Protein AF-A0AAP1C6B5-F1 (afdb_monomer_lite)

Structure (mmCIF, N/CA/C/O backbone):
data_AF-A0AAP1C6B5-F1
#
_entry.id   AF-A0AAP1C6B5-F1
#
loop_
_atom_site.group_PDB
_atom_site.id
_atom_site.type_symbol
_atom_site.label_atom_id
_atom_site.label_alt_id
_atom_site.label_comp_id
_atom_site.label_asym_id
_atom_site.label_entity_id
_atom_site.label_seq_id
_atom_site.pdbx_PDB_ins_code
_atom_site.Cartn_x
_atom_site.Cartn_y
_atom_site.Cartn_z
_atom_site.occupancy
_atom_site.B_iso_or_equiv
_atom_site.auth_seq_id
_atom_site.auth_comp_id
_atom_site.auth_asym_id
_atom_site.auth_atom_id
_atom_site.pdbx_PDB_model_num
ATOM 1 N N . MET A 1 1 ? -7.268 -11.782 2.829 1.00 84.44 1 MET A N 1
ATOM 2 C CA . MET A 1 1 ? -6.115 -10.858 2.935 1.00 84.44 1 MET A CA 1
ATOM 3 C C . MET A 1 1 ? -6.560 -9.408 3.143 1.00 84.44 1 MET A C 1
ATOM 5 O O . MET A 1 1 ? -6.231 -8.864 4.186 1.00 84.44 1 MET A O 1
ATOM 9 N N . ARG A 1 2 ? -7.364 -8.816 2.239 1.00 90.31 2 ARG A N 1
ATOM 10 C CA . ARG A 1 2 ? -7.833 -7.410 2.325 1.00 90.31 2 ARG A CA 1
ATOM 11 C C . ARG A 1 2 ? -8.456 -7.031 3.676 1.00 90.31 2 ARG A C 1
ATOM 13 O O . ARG A 1 2 ? -7.958 -6.135 4.347 1.00 90.31 2 ARG A O 1
ATOM 20 N N . ASP A 1 3 ? -9.477 -7.767 4.117 1.00 89.56 3 ASP A N 1
ATOM 21 C CA . ASP A 1 3 ? -10.170 -7.461 5.380 1.00 89.56 3 ASP A CA 1
ATOM 22 C C . ASP A 1 3 ? -9.251 -7.588 6.596 1.00 89.56 3 ASP A C 1
ATOM 24 O O . ASP A 1 3 ? -9.322 -6.782 7.518 1.00 89.56 3 ASP A O 1
ATOM 28 N N . ARG A 1 4 ? -8.334 -8.562 6.575 1.00 91.69 4 ARG A N 1
ATOM 29 C CA . ARG A 1 4 ? -7.315 -8.721 7.616 1.00 91.69 4 ARG A CA 1
ATOM 30 C C . ARG A 1 4 ? -6.413 -7.488 7.693 1.00 91.69 4 ARG A C 1
ATOM 32 O O . ARG A 1 4 ? -6.241 -6.964 8.787 1.00 91.69 4 ARG A O 1
ATOM 39 N N . ILE A 1 5 ? -5.887 -7.012 6.562 1.00 92.81 5 ILE A N 1
ATOM 40 C CA . ILE A 1 5 ? -5.038 -5.810 6.510 1.00 92.81 5 ILE A CA 1
ATOM 41 C C . ILE A 1 5 ? -5.792 -4.597 7.071 1.00 92.81 5 ILE A C 1
ATOM 43 O O . ILE A 1 5 ? -5.283 -3.933 7.970 1.00 92.81 5 ILE A O 1
ATOM 47 N N . ARG A 1 6 ? -7.030 -4.359 6.611 1.00 94.00 6 ARG A N 1
ATOM 48 C CA . ARG A 1 6 ? -7.867 -3.240 7.080 1.00 94.00 6 ARG A CA 1
ATOM 49 C C . ARG A 1 6 ? -8.071 -3.262 8.589 1.00 94.00 6 ARG A C 1
ATOM 51 O O . ARG A 1 6 ? -7.852 -2.255 9.256 1.00 94.00 6 ARG A O 1
ATOM 58 N N . VAL A 1 7 ? -8.455 -4.415 9.139 1.00 93.38 7 VAL A N 1
ATOM 59 C CA . VAL A 1 7 ? -8.707 -4.572 10.579 1.00 93.38 7 VAL A CA 1
ATOM 60 C C . VAL A 1 7 ? -7.435 -4.348 11.390 1.00 93.38 7 VAL A C 1
ATOM 62 O O . VAL A 1 7 ? -7.459 -3.590 12.356 1.00 93.38 7 VAL A O 1
ATOM 65 N N . VAL A 1 8 ? -6.341 -5.014 11.013 1.00 93.62 8 VAL A N 1
ATOM 66 C CA . VAL A 1 8 ? -5.079 -4.981 11.762 1.00 93.62 8 VAL A CA 1
ATOM 67 C C . VAL A 1 8 ? -4.489 -3.573 11.749 1.00 93.62 8 VAL A C 1
ATOM 69 O O . VAL A 1 8 ? -4.180 -3.048 12.816 1.00 93.62 8 VAL A O 1
ATOM 72 N N . ALA A 1 9 ? -4.418 -2.932 10.579 1.00 93.44 9 ALA A N 1
ATOM 73 C CA . ALA A 1 9 ? -3.921 -1.565 10.468 1.00 93.44 9 ALA A CA 1
ATOM 74 C C . ALA A 1 9 ? -4.777 -0.579 11.267 1.00 93.44 9 ALA A C 1
ATOM 76 O O . ALA A 1 9 ? -4.232 0.191 12.050 1.00 93.44 9 ALA A O 1
ATOM 77 N N . THR A 1 10 ? -6.107 -0.640 11.124 1.00 92.81 10 THR A N 1
ATOM 78 C CA . THR A 1 10 ? -7.018 0.261 11.849 1.00 92.81 10 THR A CA 1
ATOM 79 C C . THR A 1 10 ? -6.826 0.125 13.354 1.00 92.81 10 THR A C 1
ATOM 81 O O . THR A 1 10 ? -6.668 1.117 14.054 1.00 92.81 10 THR A O 1
ATOM 84 N N . LEU A 1 11 ? -6.797 -1.101 13.875 1.00 93.31 11 LEU A N 1
ATOM 85 C CA . LEU A 1 11 ? -6.682 -1.309 15.314 1.00 93.31 11 LEU A CA 1
ATOM 86 C C . LEU A 1 11 ? -5.302 -0.954 15.867 1.00 93.31 11 LEU A C 1
ATOM 88 O O . LEU A 1 11 ? -5.241 -0.405 16.962 1.00 93.31 11 LEU A O 1
ATOM 92 N N . ASN A 1 12 ? -4.214 -1.226 15.143 1.00 92.38 12 ASN A N 1
ATOM 93 C CA . ASN A 1 12 ? -2.873 -0.829 15.581 1.00 92.38 12 ASN A CA 1
ATOM 94 C C . ASN A 1 12 ? -2.679 0.691 15.529 1.00 92.38 12 ASN A C 1
ATOM 96 O O . ASN A 1 12 ? -2.097 1.256 16.449 1.00 92.38 12 ASN A O 1
ATOM 100 N N . GLU A 1 13 ? -3.237 1.365 14.526 1.00 90.19 13 GLU A N 1
ATOM 101 C CA . GLU A 1 13 ? -3.275 2.829 14.469 1.00 90.19 13 GLU A CA 1
ATOM 102 C C . GLU A 1 13 ? -4.018 3.416 15.681 1.00 90.19 13 GLU A C 1
ATOM 104 O O . GLU A 1 13 ? -3.508 4.303 16.363 1.00 90.19 13 GLU A O 1
ATOM 109 N N . LEU A 1 14 ? -5.198 2.880 16.016 1.00 90.94 14 LEU A N 1
ATOM 110 C CA . LEU A 1 14 ? -5.953 3.324 17.194 1.00 90.94 14 LEU A CA 1
ATOM 111 C C . LEU A 1 14 ? -5.259 2.967 18.513 1.00 90.94 14 LEU A C 1
ATOM 113 O O . LEU A 1 14 ? -5.317 3.745 19.462 1.00 90.94 14 LEU A O 1
ATOM 117 N N . LEU A 1 15 ? -4.575 1.823 18.578 1.00 89.94 15 LEU A N 1
ATOM 118 C CA . LEU A 1 15 ? -3.774 1.418 19.731 1.00 89.94 15 LEU A CA 1
ATOM 119 C C . LEU A 1 15 ? -2.667 2.438 20.014 1.00 89.94 15 LEU A C 1
ATOM 121 O O . LEU A 1 15 ? -2.518 2.858 21.159 1.00 89.94 15 LEU A O 1
ATOM 125 N N . MET A 1 16 ? -1.943 2.885 18.980 1.00 86.06 16 MET A N 1
ATOM 126 C CA . MET A 1 16 ? -0.880 3.891 19.111 1.00 86.06 16 MET A CA 1
ATOM 127 C C . MET A 1 16 ? -1.395 5.230 19.652 1.00 86.06 16 MET A C 1
ATOM 129 O O . MET A 1 16 ? -0.664 5.945 20.338 1.00 86.06 16 MET A O 1
ATOM 133 N N . ARG A 1 17 ? -2.670 5.558 19.409 1.00 85.50 17 ARG A N 1
ATOM 134 C CA . ARG A 1 17 ? -3.308 6.767 19.951 1.00 85.50 17 ARG A CA 1
ATOM 135 C C . ARG A 1 17 ? -3.616 6.657 21.442 1.00 85.50 17 ARG A C 1
ATOM 137 O O . ARG A 1 17 ? -3.839 7.684 22.079 1.00 85.50 17 ARG A O 1
ATOM 144 N N . VAL A 1 18 ? -3.618 5.463 22.033 1.00 84.88 18 VAL A N 1
ATOM 145 C CA . VAL A 1 18 ? -3.864 5.275 23.469 1.00 84.88 18 VAL A CA 1
ATOM 146 C C . VAL A 1 18 ? -2.542 5.105 24.210 1.00 84.88 18 VAL A C 1
ATOM 148 O O . VAL A 1 18 ? -2.001 4.011 24.358 1.00 84.88 18 VAL A O 1
ATOM 151 N N . THR A 1 19 ? -2.029 6.212 24.740 1.00 71.25 19 THR A N 1
ATOM 152 C CA . THR A 1 19 ? -0.835 6.211 25.591 1.00 71.25 19 THR A CA 1
ATOM 153 C C . THR A 1 19 ? -1.023 5.263 26.779 1.00 71.25 19 THR A C 1
ATOM 155 O O . THR A 1 19 ? -2.079 5.262 27.418 1.00 71.25 19 THR A O 1
ATOM 158 N N . THR A 1 20 ? 0.014 4.470 27.083 1.00 73.75 20 THR A N 1
ATOM 159 C CA . THR A 1 20 ? 0.093 3.430 28.141 1.00 73.75 20 THR A CA 1
ATOM 160 C C . THR A 1 20 ? -0.599 2.089 27.861 1.00 73.75 20 THR A C 1
ATOM 162 O O . THR A 1 20 ? -0.588 1.210 28.723 1.00 73.75 20 THR A O 1
ATOM 165 N N . VAL A 1 21 ? -1.156 1.894 26.663 1.00 82.56 21 VAL A N 1
ATOM 166 C CA . VAL A 1 21 ? -1.674 0.596 26.215 1.00 82.56 21 VAL A CA 1
ATOM 167 C C . VAL A 1 21 ? -0.697 -0.031 25.220 1.00 82.56 21 VAL A C 1
ATOM 169 O O . VAL A 1 21 ? -0.379 0.552 24.194 1.00 82.56 21 VAL A O 1
ATOM 172 N N . GLU A 1 22 ? -0.245 -1.247 25.512 1.00 84.00 22 GLU A N 1
ATOM 173 C CA . GLU A 1 22 ? 0.787 -1.959 24.745 1.00 84.00 22 GLU A CA 1
ATOM 174 C C . GLU A 1 22 ? 0.251 -3.204 24.028 1.00 84.00 22 GLU A C 1
ATOM 176 O O . GLU A 1 22 ? 0.939 -3.807 23.208 1.00 84.00 22 GLU A O 1
ATOM 181 N N . ASN A 1 23 ? -0.962 -3.657 24.355 1.00 87.56 23 ASN A N 1
ATOM 182 C CA . ASN A 1 23 ? -1.516 -4.882 23.783 1.00 87.56 23 ASN A CA 1
ATOM 183 C C . ASN A 1 23 ? -3.048 -4.888 23.733 1.00 87.56 23 ASN A C 1
ATOM 185 O O . ASN A 1 23 ? -3.730 -4.143 24.438 1.00 87.56 23 ASN A O 1
ATOM 189 N N . ALA A 1 24 ? -3.594 -5.818 22.943 1.00 89.00 24 ALA A N 1
ATOM 190 C CA . ALA A 1 24 ? -5.031 -5.970 22.718 1.00 89.00 24 ALA A CA 1
ATOM 191 C C . ALA A 1 24 ? -5.860 -6.160 24.005 1.00 89.00 24 ALA A C 1
ATOM 193 O O . ALA A 1 24 ? -7.033 -5.800 24.027 1.00 89.00 24 ALA A O 1
ATOM 194 N N . ASN A 1 25 ? -5.283 -6.714 25.081 1.00 89.31 25 ASN A N 1
ATOM 195 C CA . ASN A 1 25 ? -5.990 -6.859 26.360 1.00 89.31 25 ASN A CA 1
ATOM 196 C C . ASN A 1 25 ? -6.131 -5.551 27.103 1.00 89.31 25 ASN A C 1
ATOM 198 O O . ASN A 1 25 ? -7.207 -5.235 27.601 1.00 89.31 25 ASN A O 1
ATOM 202 N N . GLN A 1 26 ? -5.033 -4.809 27.192 1.00 90.31 26 GLN A N 1
ATOM 203 C CA . GLN A 1 26 ? -5.045 -3.491 27.800 1.00 90.31 26 GLN A CA 1
ATOM 204 C C . GLN A 1 26 ? -5.973 -2.561 27.006 1.00 90.31 26 GLN A C 1
ATOM 206 O O . GLN A 1 26 ? -6.750 -1.834 27.619 1.00 90.31 26 GLN A O 1
ATOM 211 N N . PHE A 1 27 ? -5.986 -2.672 25.669 1.00 91.75 27 PHE A N 1
ATOM 212 C CA . PHE A 1 27 ? -6.919 -1.937 24.812 1.00 91.75 27 PHE A CA 1
ATOM 213 C C . PHE A 1 27 ? -8.370 -2.314 25.108 1.00 91.75 27 PHE A C 1
ATOM 215 O O . PHE A 1 27 ? -9.193 -1.435 25.328 1.00 91.75 27 PHE A O 1
ATOM 222 N N . ALA A 1 28 ? -8.677 -3.612 25.182 1.00 91.12 28 ALA A N 1
ATOM 223 C CA . ALA A 1 28 ? -10.019 -4.097 25.492 1.00 91.12 28 ALA A CA 1
ATOM 224 C C . ALA A 1 28 ? -10.526 -3.600 26.851 1.00 91.12 28 ALA A C 1
ATOM 226 O O . ALA A 1 28 ? -11.647 -3.112 26.959 1.00 91.12 28 ALA A O 1
ATOM 227 N N . ARG A 1 29 ? -9.677 -3.672 27.882 1.00 90.62 29 ARG A N 1
ATOM 228 C CA . ARG A 1 29 ? -10.005 -3.194 29.228 1.00 90.62 29 ARG A CA 1
ATOM 229 C C . ARG A 1 29 ? -10.250 -1.688 29.255 1.00 90.62 29 ARG A C 1
ATOM 231 O O . ARG A 1 29 ? -11.187 -1.226 29.904 1.00 90.62 29 ARG A O 1
ATOM 238 N N . TRP A 1 30 ? -9.397 -0.928 28.571 1.00 90.75 30 TRP A N 1
ATOM 239 C CA . TRP A 1 30 ? -9.540 0.519 28.436 1.00 90.75 30 TRP A CA 1
ATOM 240 C C . TRP A 1 30 ? -10.840 0.881 27.707 1.00 90.75 30 TRP A C 1
ATOM 242 O O . TRP A 1 30 ? -11.628 1.671 28.230 1.00 90.75 30 TRP A O 1
ATOM 252 N N . PHE A 1 31 ? -11.106 0.229 26.572 1.00 91.88 31 PHE A N 1
ATOM 253 C CA . PHE A 1 31 ? -12.323 0.381 25.777 1.00 91.88 31 PHE A CA 1
ATOM 254 C C . PHE A 1 31 ? -13.577 0.108 26.618 1.00 91.88 31 PHE A C 1
ATOM 256 O O . PHE A 1 31 ? -14.431 0.984 26.749 1.00 91.88 31 PHE A O 1
ATOM 263 N N . ASP A 1 32 ? -13.653 -1.061 27.268 1.00 91.50 32 ASP A N 1
ATOM 264 C CA . ASP A 1 32 ? -14.781 -1.444 28.127 1.00 91.50 32 ASP A CA 1
ATOM 265 C C . ASP A 1 32 ? -14.970 -0.449 29.285 1.00 91.50 32 ASP A C 1
ATOM 267 O O . ASP A 1 32 ? -16.093 -0.163 29.700 1.00 91.50 32 ASP A O 1
ATOM 271 N N . GLY A 1 33 ? -13.872 0.087 29.827 1.00 89.75 33 GLY A N 1
ATOM 272 C CA . GLY A 1 33 ? -13.886 1.075 30.902 1.00 89.75 33 GLY A CA 1
ATOM 273 C C . GLY A 1 33 ? -14.506 2.413 30.496 1.00 89.75 33 GLY A C 1
ATOM 274 O O . GLY A 1 33 ? -15.298 2.962 31.264 1.00 89.75 33 GLY A O 1
ATOM 275 N N . ILE A 1 34 ? -14.170 2.938 29.313 1.00 88.50 34 ILE A N 1
ATOM 276 C CA . ILE A 1 34 ? -14.751 4.193 28.807 1.00 88.50 34 ILE A CA 1
ATOM 277 C C . ILE A 1 34 ? -16.200 3.975 28.381 1.00 88.50 34 ILE A C 1
ATOM 279 O O . ILE A 1 34 ? -17.085 4.721 28.799 1.00 88.50 34 ILE A O 1
ATOM 283 N N . MET A 1 35 ? -16.455 2.912 27.625 1.00 90.00 35 MET A N 1
ATOM 284 C CA . MET A 1 35 ? -17.782 2.613 27.102 1.00 90.00 35 MET A CA 1
ATOM 285 C C . MET A 1 35 ? -18.805 2.366 28.211 1.00 90.00 35 MET A C 1
ATOM 287 O O . MET A 1 35 ? -19.921 2.868 28.140 1.00 90.00 35 MET A O 1
ATOM 291 N N . ARG A 1 36 ? -18.420 1.713 29.315 1.00 91.38 36 ARG A N 1
ATOM 292 C CA . ARG A 1 36 ? -19.301 1.556 30.486 1.00 91.38 36 ARG A CA 1
ATOM 293 C C . ARG A 1 36 ? -19.635 2.882 31.177 1.00 91.38 36 ARG A C 1
ATOM 295 O O . ARG A 1 36 ? -20.692 2.989 31.790 1.00 91.38 36 ARG A O 1
ATOM 302 N N . LYS A 1 37 ? -18.752 3.886 31.103 1.00 87.94 37 LYS A N 1
ATOM 303 C CA . LYS A 1 37 ? -19.024 5.233 31.635 1.00 87.94 37 LYS A CA 1
ATOM 304 C C . LYS A 1 37 ? -19.972 6.018 30.726 1.00 87.94 37 LYS A C 1
ATOM 306 O O . LYS A 1 37 ? -20.837 6.716 31.243 1.00 87.94 37 LYS A O 1
ATOM 311 N N . GLN A 1 38 ? -19.809 5.907 29.407 1.00 87.69 38 GLN A N 1
ATOM 312 C CA . GLN A 1 38 ? -20.632 6.614 28.415 1.00 87.69 38 GLN A CA 1
ATOM 313 C C . GLN A 1 38 ? -22.010 5.960 28.227 1.00 87.69 38 GLN A C 1
ATOM 315 O O . GLN A 1 38 ? -23.023 6.651 28.169 1.00 87.69 38 GLN A O 1
ATOM 320 N N . HIS A 1 39 ? -22.055 4.627 28.233 1.00 88.38 39 HIS A N 1
ATOM 321 C CA . HIS A 1 39 ? -23.239 3.805 27.975 1.00 88.38 39 HIS A CA 1
ATOM 322 C C . HIS A 1 39 ? -23.457 2.781 29.102 1.00 88.38 39 HIS A C 1
ATOM 324 O O . HIS A 1 39 ? -23.273 1.577 28.894 1.00 88.38 39 HIS A O 1
ATOM 330 N N . PRO A 1 40 ? -23.853 3.217 30.314 1.00 87.44 40 PRO A N 1
ATOM 331 C CA . PRO A 1 40 ? -23.928 2.351 31.498 1.00 87.44 40 PRO A CA 1
ATOM 332 C C . PRO A 1 40 ? -25.012 1.267 31.423 1.00 87.44 40 PRO A C 1
ATOM 334 O O . PRO A 1 40 ? -24.990 0.324 32.210 1.00 87.44 40 PRO A O 1
ATOM 337 N N . LEU A 1 41 ? -25.968 1.404 30.501 1.00 88.31 41 LEU A N 1
ATOM 338 C CA . LEU A 1 41 ? -27.073 0.459 30.316 1.00 88.31 41 LEU A CA 1
ATOM 339 C C . LEU A 1 41 ? -26.731 -0.694 29.360 1.00 88.31 41 LEU A C 1
ATOM 341 O O . LEU A 1 41 ? -27.522 -1.627 29.241 1.00 88.31 41 LEU A O 1
ATOM 345 N N . LEU A 1 42 ? -25.581 -0.636 28.681 1.00 85.19 42 LEU A N 1
ATOM 346 C CA . LEU A 1 42 ? -25.135 -1.675 27.758 1.00 85.19 42 LEU A CA 1
ATOM 347 C C . LEU A 1 42 ? -24.077 -2.578 28.418 1.00 85.19 42 LEU A C 1
ATOM 349 O O . LEU A 1 42 ? -23.222 -2.089 29.164 1.00 85.19 42 LEU A O 1
ATOM 353 N N . PRO A 1 43 ? -24.107 -3.899 28.162 1.00 84.44 43 PRO A N 1
ATOM 354 C CA . PRO A 1 43 ? -23.073 -4.805 28.643 1.00 84.44 43 PRO A CA 1
ATOM 355 C C . PRO A 1 43 ? -21.791 -4.662 27.807 1.00 84.44 43 PRO A C 1
ATOM 357 O O . PRO A 1 43 ? -21.783 -4.914 26.603 1.00 84.44 43 PRO A O 1
ATOM 360 N N . TRP A 1 44 ? -20.688 -4.295 28.466 1.00 87.56 44 TRP A N 1
ATOM 361 C CA . TRP A 1 44 ? -19.356 -4.162 27.860 1.00 87.56 44 TRP A CA 1
ATOM 362 C C . TRP A 1 44 ? -18.409 -5.232 28.406 1.00 87.56 44 TRP A C 1
ATOM 364 O O . TRP A 1 44 ? -17.925 -5.119 29.538 1.00 87.56 44 TRP A O 1
ATOM 374 N N . GLU A 1 45 ? -18.187 -6.277 27.604 1.00 88.19 45 GLU A N 1
ATOM 375 C CA . GLU A 1 45 ? -17.401 -7.475 27.950 1.00 88.19 45 GLU A CA 1
ATOM 376 C C . GLU A 1 45 ? -16.419 -7.857 26.819 1.00 88.19 45 GLU A C 1
ATOM 378 O O . GLU A 1 45 ? -16.193 -9.035 26.506 1.00 88.19 45 GLU A O 1
ATOM 383 N N . THR A 1 46 ? -15.833 -6.862 26.144 1.00 86.00 46 THR A N 1
ATOM 384 C CA . THR A 1 46 ? -14.910 -7.112 25.025 1.00 86.00 46 THR A CA 1
ATOM 385 C C . THR A 1 46 ? -13.571 -7.697 25.487 1.00 86.00 46 THR A C 1
ATOM 387 O O . THR A 1 46 ? -12.971 -8.491 24.754 1.00 86.00 46 THR A O 1
ATOM 390 N N . GLU A 1 47 ? -13.139 -7.388 26.717 1.00 88.06 47 GLU A N 1
ATOM 391 C CA . GLU A 1 47 ? -11.975 -8.010 27.362 1.00 88.06 47 GLU A CA 1
ATOM 392 C C . GLU A 1 47 ? -12.215 -9.504 27.617 1.00 88.06 47 GLU A C 1
ATOM 394 O O . GLU A 1 47 ? -11.404 -10.341 27.211 1.00 88.06 47 GLU A O 1
ATOM 399 N N . GLN A 1 48 ? -13.345 -9.849 28.243 1.00 86.12 48 GLN A N 1
ATOM 400 C CA . GLN A 1 48 ? -13.664 -11.230 28.623 1.00 86.12 48 GLN A CA 1
ATOM 401 C C . GLN A 1 48 ? -13.935 -12.118 27.404 1.00 86.12 48 GLN A C 1
ATOM 403 O O . GLN A 1 48 ? -13.438 -13.241 27.327 1.00 86.12 48 GLN A O 1
ATOM 408 N N . SER A 1 49 ? -14.667 -11.602 26.413 1.00 87.75 49 SER A N 1
ATOM 409 C CA . SER A 1 49 ? -14.963 -12.328 25.168 1.00 87.75 49 SER A CA 1
ATOM 410 C C . SER A 1 49 ? -13.740 -12.521 24.261 1.00 87.75 49 SER A C 1
ATOM 412 O O . SER A 1 49 ? -13.773 -13.321 23.317 1.00 87.75 49 SER A O 1
ATOM 414 N N . GLY A 1 50 ? -12.656 -11.774 24.505 1.00 88.38 50 GLY A N 1
ATOM 415 C CA . GLY A 1 50 ? -11.466 -11.768 23.662 1.00 88.38 50 GLY A CA 1
ATOM 416 C C . 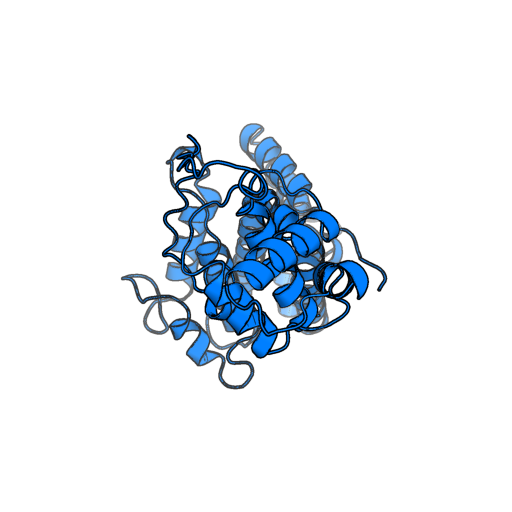GLY A 1 50 ? -11.733 -11.251 22.246 1.00 88.38 50 GLY A C 1
ATOM 417 O O . GLY A 1 50 ? -10.973 -11.587 21.334 1.00 88.38 50 GLY A O 1
ATOM 418 N N . LYS A 1 51 ? -12.803 -10.465 22.048 1.00 90.00 51 LYS A N 1
ATOM 419 C CA . LYS A 1 51 ? -13.204 -9.908 20.746 1.00 90.00 51 LYS A CA 1
ATOM 420 C C . LYS A 1 51 ? -12.034 -9.170 20.098 1.00 90.00 51 LYS A C 1
ATOM 422 O O . LYS A 1 51 ? -11.540 -9.606 19.061 1.00 90.00 51 LYS A O 1
ATOM 427 N N . TRP A 1 52 ? -11.490 -8.163 20.785 1.00 91.06 52 TRP A N 1
ATOM 428 C CA . TRP A 1 52 ? -10.370 -7.377 20.270 1.00 91.06 52 TRP A CA 1
ATOM 429 C C . TRP A 1 52 ? -9.139 -8.227 19.964 1.00 91.06 52 TRP A C 1
ATOM 431 O O . TRP A 1 52 ? -8.546 -8.034 18.913 1.00 91.06 52 TRP A O 1
ATOM 441 N N . ARG A 1 53 ? -8.794 -9.242 20.773 1.00 90.31 53 ARG A N 1
ATOM 442 C CA . ARG A 1 53 ? -7.671 -10.148 20.443 1.00 90.31 53 ARG A CA 1
ATOM 443 C C . ARG A 1 53 ? -7.846 -10.811 19.076 1.00 90.31 53 ARG A C 1
ATOM 445 O O . ARG A 1 53 ? -6.883 -10.925 18.325 1.00 90.31 53 ARG A O 1
ATOM 452 N N . LYS A 1 54 ? -9.063 -11.264 18.756 1.00 92.00 54 LYS A N 1
ATOM 453 C CA . LYS A 1 54 ? -9.363 -11.899 17.464 1.00 92.00 54 LYS A CA 1
ATOM 454 C C . LYS A 1 54 ? -9.270 -10.890 16.318 1.00 92.00 54 LYS A C 1
ATOM 456 O O . LYS A 1 54 ? -8.737 -11.242 15.267 1.00 92.00 54 LYS A O 1
ATOM 461 N N . ASN A 1 55 ? -9.736 -9.658 16.527 1.00 92.38 55 ASN A N 1
ATOM 462 C CA . ASN A 1 55 ? -9.625 -8.588 15.538 1.00 92.38 55 ASN A CA 1
ATOM 463 C C . ASN A 1 55 ? -8.166 -8.132 15.331 1.00 92.38 55 ASN A C 1
ATOM 465 O O . ASN A 1 55 ? -7.711 -8.121 14.196 1.00 92.38 55 ASN A O 1
ATOM 469 N N . PHE A 1 56 ? -7.395 -7.862 16.392 1.00 91.69 56 PHE A N 1
ATOM 470 C CA . PHE A 1 56 ? -5.963 -7.515 16.313 1.00 91.69 56 PHE A CA 1
ATOM 471 C C . PHE A 1 56 ? -5.124 -8.613 15.643 1.00 91.69 56 PHE A C 1
ATOM 473 O O . PHE A 1 56 ? -4.153 -8.322 14.956 1.00 91.69 56 PHE A O 1
ATOM 480 N N . ALA A 1 57 ? -5.510 -9.883 15.799 1.00 89.75 57 ALA A N 1
ATOM 481 C CA . ALA A 1 57 ? -4.891 -10.997 15.082 1.00 89.75 57 ALA A CA 1
ATOM 482 C C . ALA A 1 57 ? -5.343 -11.113 13.610 1.00 89.75 57 ALA A C 1
ATOM 484 O O . ALA A 1 57 ? -4.905 -12.023 12.907 1.00 89.75 57 ALA A O 1
ATOM 485 N N . GLY A 1 58 ? -6.260 -10.258 13.149 1.00 88.56 58 GLY A N 1
ATOM 486 C CA . GLY A 1 58 ? -6.811 -10.286 11.796 1.00 88.56 58 GLY A CA 1
ATOM 487 C C . GLY A 1 58 ? -7.711 -11.487 11.501 1.00 88.56 58 GLY A C 1
ATOM 488 O O . GLY A 1 58 ? -7.947 -11.793 10.335 1.00 88.56 58 GLY A O 1
ATOM 489 N N . ARG A 1 59 ? -8.195 -12.194 12.533 1.00 89.31 59 ARG A N 1
ATOM 490 C CA . ARG A 1 59 ? -9.014 -13.414 12.387 1.00 89.31 59 ARG A CA 1
ATOM 491 C C . ARG A 1 59 ? -10.491 -13.118 12.145 1.00 89.31 59 ARG A C 1
ATOM 493 O O . ARG A 1 59 ? -11.213 -13.986 11.670 1.00 89.31 59 ARG A O 1
ATOM 500 N N . VAL A 1 60 ? -10.951 -11.931 12.538 1.00 91.06 60 VAL A N 1
ATOM 501 C CA . VAL A 1 60 ? -12.354 -11.510 12.454 1.00 91.06 60 VAL A CA 1
ATOM 502 C C . VAL A 1 60 ? -12.408 -10.063 11.969 1.00 91.06 60 VAL A C 1
ATOM 504 O O . VAL A 1 60 ? -11.640 -9.224 12.445 1.00 91.06 60 VAL A O 1
ATOM 507 N N . ALA A 1 61 ? -13.316 -9.778 11.034 1.00 89.50 61 ALA A N 1
ATOM 508 C CA . ALA A 1 61 ? -13.581 -8.428 10.544 1.00 89.50 61 ALA A CA 1
ATOM 509 C C . ALA A 1 61 ? -14.184 -7.522 11.635 1.00 89.50 61 ALA A C 1
ATOM 511 O O . ALA A 1 61 ? -14.769 -8.003 12.610 1.00 89.50 61 ALA A O 1
ATOM 512 N N . LEU A 1 62 ? -14.048 -6.203 11.482 1.00 89.81 62 LEU A N 1
ATOM 513 C CA . LEU A 1 62 ? -14.803 -5.256 12.300 1.00 89.81 62 LEU A CA 1
ATOM 514 C C . LEU A 1 62 ? -16.237 -5.219 11.773 1.00 89.81 62 LEU A C 1
ATOM 516 O O . LEU A 1 62 ? -16.453 -5.059 10.575 1.00 89.81 62 LEU A O 1
ATOM 520 N N . ASN A 1 63 ? -17.214 -5.399 12.660 1.00 90.75 63 ASN A N 1
ATOM 521 C CA . ASN A 1 63 ? -18.609 -5.168 12.296 1.00 90.75 63 ASN A CA 1
ATOM 522 C C . ASN A 1 63 ? -18.917 -3.652 12.347 1.00 90.75 63 ASN A C 1
ATOM 524 O O . ASN A 1 63 ? -18.202 -2.922 13.043 1.00 90.75 63 ASN A O 1
ATOM 528 N N . PRO A 1 64 ? -19.968 -3.174 11.653 1.00 91.31 64 PRO A N 1
ATOM 529 C CA . PRO A 1 64 ? -20.308 -1.749 11.610 1.00 91.31 64 PRO A CA 1
ATOM 530 C C . PRO A 1 64 ? -20.487 -1.122 12.997 1.00 91.31 64 PRO A C 1
ATOM 532 O O . PRO A 1 64 ? -19.916 -0.074 13.266 1.00 91.31 64 PRO A O 1
ATOM 535 N N . GLU A 1 65 ? -21.152 -1.821 13.920 1.00 90.50 65 GLU A N 1
ATOM 536 C CA . GLU A 1 65 ? -21.321 -1.372 15.312 1.00 90.50 65 GLU A CA 1
ATOM 537 C C . GLU A 1 65 ? -19.977 -1.140 16.024 1.00 90.50 65 GLU A C 1
ATOM 539 O O . GLU A 1 65 ? -19.800 -0.170 16.753 1.00 90.50 65 GLU A O 1
ATOM 544 N N . SER A 1 66 ? -18.979 -2.006 15.803 1.00 91.00 66 SER A N 1
ATOM 545 C CA . SER A 1 66 ? -17.643 -1.804 16.382 1.00 91.00 66 SER A CA 1
ATOM 546 C C . SER A 1 66 ? -16.962 -0.580 15.791 1.00 91.00 66 SER A C 1
ATOM 548 O O . SER A 1 66 ? -16.255 0.110 16.516 1.00 91.00 66 SER A O 1
ATOM 550 N N . ILE A 1 67 ? -17.152 -0.318 14.495 1.00 92.50 67 ILE A N 1
ATOM 551 C CA . ILE A 1 67 ? -16.608 0.875 13.840 1.00 92.50 67 ILE A CA 1
ATOM 552 C C . ILE A 1 67 ? -17.270 2.124 14.424 1.00 92.50 67 ILE A C 1
ATOM 554 O O . ILE A 1 67 ? -16.561 3.070 14.743 1.00 92.50 67 ILE A O 1
ATOM 558 N N . GLU A 1 68 ? -18.586 2.113 14.644 1.00 91.56 68 GLU A N 1
ATOM 559 C CA . GLU A 1 68 ? -19.316 3.218 15.278 1.00 91.56 68 GLU A CA 1
ATOM 560 C C . GLU A 1 68 ? -18.823 3.492 16.704 1.00 91.56 68 GLU A C 1
ATOM 562 O O . GLU A 1 68 ? -18.504 4.632 17.036 1.00 91.56 68 GLU A O 1
ATOM 567 N N . HIS A 1 69 ? -18.658 2.457 17.531 1.00 91.38 69 HIS A N 1
ATOM 568 C CA . HIS A 1 69 ? -18.127 2.633 18.886 1.00 91.38 69 HIS A CA 1
ATOM 569 C C . HIS A 1 69 ? -16.669 3.109 18.898 1.00 91.38 69 HIS A C 1
ATOM 571 O O . HIS A 1 69 ? -16.285 3.928 19.731 1.00 91.38 69 HIS A O 1
ATOM 577 N N . LEU A 1 70 ? -15.833 2.626 17.976 1.00 92.38 70 LEU A N 1
ATOM 578 C CA . LEU A 1 70 ? -14.470 3.140 17.833 1.00 92.38 70 LEU A CA 1
ATOM 579 C C . LEU A 1 70 ? -14.483 4.594 17.348 1.00 92.38 70 LEU A C 1
ATOM 581 O O . LEU A 1 70 ? -13.715 5.405 17.849 1.00 92.38 70 LEU A O 1
ATOM 585 N N . GLN A 1 71 ? -15.372 4.950 16.425 1.00 91.94 71 GLN A N 1
ATOM 586 C CA . GLN A 1 71 ? -15.540 6.316 15.936 1.00 91.94 71 GLN A CA 1
ATOM 587 C C . GLN A 1 71 ? -15.977 7.278 17.047 1.00 91.94 71 GLN A C 1
ATOM 589 O O . GLN A 1 71 ? -15.535 8.425 17.065 1.00 91.94 71 GLN A O 1
ATOM 594 N N . GLU A 1 72 ? -16.823 6.815 17.967 1.00 90.50 72 GLU A N 1
ATOM 595 C CA . GLU A 1 72 ? -17.237 7.571 19.149 1.00 90.50 72 GLU A CA 1
ATOM 596 C C . GLU A 1 72 ? -16.060 7.839 20.102 1.00 90.50 72 GLU A C 1
ATOM 598 O O . GLU A 1 72 ? -15.938 8.942 20.635 1.00 90.50 72 GLU A O 1
ATOM 603 N N . LEU A 1 73 ? -15.166 6.860 20.291 1.00 87.56 73 LEU A N 1
ATOM 604 C CA . LEU A 1 73 ? -13.972 7.014 21.136 1.00 87.56 73 LEU A CA 1
ATOM 605 C C . LEU A 1 73 ? -12.872 7.843 20.484 1.00 87.56 73 LEU A C 1
ATOM 607 O O . LEU A 1 73 ? -12.163 8.569 21.179 1.00 87.56 73 LEU A O 1
ATOM 611 N N . PHE A 1 74 ? -12.740 7.728 19.166 1.00 87.62 74 PHE A N 1
ATOM 612 C CA . PHE A 1 74 ? -11.732 8.397 18.354 1.00 87.62 74 PHE A CA 1
ATOM 613 C C . PHE A 1 74 ? -12.413 9.326 17.333 1.00 87.62 74 PHE A C 1
ATOM 615 O O . PHE A 1 74 ? -12.364 9.070 16.125 1.00 87.62 74 PHE A O 1
ATOM 622 N N . PRO A 1 75 ? -13.068 10.415 17.786 1.00 80.94 75 PRO A N 1
ATOM 623 C CA . PRO A 1 75 ? -13.680 11.390 16.887 1.00 80.94 75 PRO A CA 1
ATOM 624 C C . PRO A 1 75 ? -12.646 12.163 16.055 1.00 80.94 75 PRO A C 1
ATOM 626 O O . PRO A 1 75 ? -13.017 12.778 15.057 1.00 80.94 75 PRO A O 1
ATOM 629 N N . ASP A 1 76 ? -11.371 12.153 16.460 1.00 74.06 76 ASP A N 1
ATOM 630 C CA . ASP A 1 76 ? -10.275 12.858 15.799 1.00 74.06 76 ASP A CA 1
ATOM 631 C C . ASP A 1 76 ? -8.905 12.168 16.013 1.00 74.06 76 ASP A C 1
ATOM 633 O O . ASP A 1 76 ? -8.814 11.019 16.451 1.00 74.06 76 ASP A O 1
ATOM 637 N N . ASN A 1 77 ? -7.824 12.873 15.661 1.00 72.62 77 ASN A N 1
ATOM 638 C CA . ASN A 1 77 ? -6.438 12.396 15.733 1.00 72.62 77 ASN A CA 1
ATOM 639 C C . ASN A 1 77 ? -5.758 12.626 17.097 1.00 72.62 77 ASN A C 1
ATOM 641 O O . ASN A 1 77 ? -4.530 12.565 17.183 1.00 72.62 77 ASN A O 1
ATOM 645 N N . ARG A 1 78 ? -6.498 12.943 18.166 1.00 80.12 78 ARG A N 1
ATOM 646 C CA . ARG A 1 78 ? -5.883 13.150 19.484 1.00 80.12 78 ARG A CA 1
ATOM 647 C C . ARG A 1 78 ? -5.351 11.844 20.075 1.00 80.12 78 ARG A C 1
ATOM 649 O O . ARG A 1 78 ? -5.826 10.751 19.778 1.00 80.12 78 ARG A O 1
ATOM 656 N N . TYR A 1 79 ? -4.367 11.997 20.957 1.00 77.44 79 TYR A N 1
ATOM 657 C CA . TYR A 1 79 ? -3.891 10.925 21.823 1.00 77.44 79 TYR A CA 1
ATOM 658 C C . TYR A 1 79 ? -4.700 10.899 23.124 1.00 77.44 79 TYR A C 1
ATOM 660 O O . TYR A 1 79 ? -5.053 11.943 23.676 1.00 77.44 79 TYR A O 1
ATOM 668 N N . TYR A 1 80 ? -4.951 9.698 23.632 1.00 77.69 80 TYR A N 1
ATOM 669 C CA . TYR A 1 80 ? -5.738 9.425 24.828 1.00 77.69 80 TYR A CA 1
ATOM 670 C C . TYR A 1 80 ? -4.857 8.797 25.903 1.00 77.69 80 TYR A C 1
ATOM 672 O O . TYR A 1 80 ? -3.949 8.022 25.607 1.00 77.69 80 TYR A O 1
ATOM 680 N N . SER A 1 81 ? -5.122 9.117 27.168 1.00 72.31 81 SER A N 1
ATOM 681 C CA . SER A 1 81 ? -4.427 8.512 28.306 1.00 72.31 81 SER A CA 1
ATOM 682 C C . SER A 1 81 ? -5.311 7.479 28.981 1.00 72.31 81 SER A C 1
ATOM 684 O O . SER A 1 81 ? -6.449 7.771 29.355 1.00 72.31 81 SER A O 1
ATOM 686 N N . ALA A 1 82 ? -4.782 6.271 29.183 1.00 62.66 82 ALA A N 1
ATOM 687 C CA . ALA A 1 82 ? -5.482 5.247 29.953 1.00 62.66 82 ALA A CA 1
ATOM 688 C C . ALA A 1 82 ? -5.434 5.499 31.477 1.00 62.66 82 ALA A C 1
ATOM 690 O O . ALA A 1 82 ? -6.127 4.815 32.232 1.00 62.66 82 ALA A O 1
ATOM 691 N N . VAL A 1 83 ? -4.678 6.504 31.946 1.00 54.72 83 VAL A N 1
ATOM 692 C CA . VAL A 1 83 ? -4.453 6.779 33.381 1.00 54.72 83 VAL A CA 1
ATOM 693 C C . VAL A 1 83 ? -5.698 7.367 34.084 1.00 54.72 83 VAL A C 1
ATOM 695 O O . VAL A 1 83 ? -5.794 7.344 35.307 1.00 54.72 83 VAL A O 1
ATOM 698 N N . GLY A 1 84 ? -6.730 7.793 33.348 1.00 47.62 84 GLY A N 1
ATOM 699 C CA . GLY A 1 84 ? -7.939 8.429 33.902 1.00 47.62 84 GLY A CA 1
ATOM 700 C C . GLY A 1 84 ? -9.042 7.500 34.440 1.00 47.62 84 GLY A C 1
ATOM 701 O O . GLY A 1 84 ? -10.137 7.968 34.763 1.00 47.62 84 GLY A O 1
ATOM 702 N N . VAL A 1 85 ? -8.832 6.181 34.533 1.00 46.31 85 VAL A N 1
ATOM 703 C CA . VAL A 1 85 ? -9.887 5.273 35.041 1.00 46.31 85 VAL A CA 1
ATOM 704 C C . VAL A 1 85 ? -10.021 5.328 36.576 1.00 46.31 85 VAL A C 1
ATOM 706 O O . VAL A 1 85 ? -11.097 5.026 37.086 1.00 46.31 85 VAL A O 1
ATOM 709 N N . CYS A 1 86 ? -9.024 5.863 37.296 1.00 36.62 86 CYS A N 1
ATOM 710 C CA . CYS A 1 86 ? -9.107 6.205 38.722 1.00 36.62 86 CYS A CA 1
ATOM 711 C C . CYS A 1 86 ? -8.591 7.633 38.988 1.00 36.62 86 CYS A C 1
ATOM 713 O O . CYS A 1 86 ? -7.406 7.833 39.212 1.00 36.62 86 CYS A O 1
ATOM 715 N N . GLY A 1 87 ? -9.505 8.609 39.032 1.00 35.06 87 GLY A N 1
ATOM 716 C CA . GLY A 1 87 ? -9.295 9.901 39.697 1.00 35.06 87 GLY A CA 1
ATOM 717 C C . GLY A 1 87 ? -8.515 10.968 38.915 1.00 35.06 87 GLY A C 1
ATOM 718 O O . GLY A 1 87 ? -7.310 10.873 38.747 1.00 35.06 87 GLY A O 1
ATOM 719 N N . ARG A 1 88 ? -9.227 12.061 38.601 1.00 32.59 88 ARG A N 1
ATOM 720 C CA . ARG A 1 88 ? -8.776 13.339 38.013 1.00 32.59 88 ARG A CA 1
ATOM 721 C C . ARG A 1 88 ? -8.403 13.297 36.530 1.00 32.59 88 ARG A C 1
ATOM 723 O O . ARG A 1 88 ? -7.335 12.855 36.129 1.00 32.59 88 ARG A O 1
ATOM 730 N N . GLU A 1 89 ? -9.301 13.875 35.738 1.00 37.75 89 GLU A N 1
ATOM 731 C CA . GLU A 1 89 ? -9.038 14.361 34.388 1.00 37.75 89 GLU A CA 1
ATOM 732 C C . GLU A 1 89 ? -7.916 15.405 34.448 1.00 37.75 89 GLU A C 1
ATOM 734 O O . GLU A 1 89 ? -8.115 16.548 34.855 1.00 37.75 89 GLU A O 1
ATOM 739 N N . GLN A 1 90 ? -6.707 14.995 34.086 1.00 36.09 90 GLN A N 1
ATOM 740 C CA . GLN A 1 90 ? -5.674 15.917 33.648 1.00 36.09 90 GLN A CA 1
ATOM 741 C C . GLN A 1 90 ? -5.576 15.770 32.137 1.00 36.09 90 GLN A C 1
ATOM 743 O O . GLN A 1 90 ? -5.122 14.738 31.641 1.00 36.09 90 GLN A O 1
ATOM 748 N N . GLU A 1 91 ? -6.004 16.808 31.414 1.00 37.56 91 GLU A N 1
ATOM 749 C CA . GLU A 1 91 ? -5.614 17.036 30.024 1.00 37.56 91 GLU A CA 1
ATOM 750 C C . GLU A 1 91 ? -4.086 17.057 29.967 1.00 37.56 91 GLU A C 1
ATOM 752 O O . GLU A 1 91 ? -3.428 18.078 30.167 1.00 37.56 91 GLU A O 1
ATOM 757 N N . THR A 1 92 ? -3.496 15.888 29.752 1.00 38.66 92 THR A N 1
ATOM 758 C CA . THR A 1 92 ? -2.062 15.777 29.561 1.00 38.66 92 THR A CA 1
ATOM 759 C C . THR A 1 92 ? -1.849 15.982 28.071 1.00 38.66 92 THR A C 1
ATOM 761 O O . THR A 1 92 ? -1.976 15.052 27.280 1.00 38.66 92 THR A O 1
ATOM 764 N N . ARG A 1 93 ? -1.589 17.231 27.666 1.00 34.34 93 ARG A N 1
ATOM 765 C CA . ARG A 1 93 ? -0.983 17.518 26.360 1.00 34.34 93 ARG A CA 1
ATOM 766 C C . ARG A 1 93 ? 0.376 16.821 26.344 1.00 34.34 93 ARG A C 1
ATOM 768 O O . ARG A 1 93 ? 1.340 17.331 26.910 1.00 34.34 93 ARG A O 1
ATOM 775 N N . VAL A 1 94 ? 0.426 15.621 25.774 1.00 37.19 94 VAL A N 1
ATOM 776 C CA . VAL A 1 94 ? 1.671 14.871 25.605 1.00 37.19 94 VAL A CA 1
ATOM 777 C C . VAL A 1 94 ? 2.537 15.628 24.604 1.00 37.19 94 VAL A C 1
ATOM 779 O O . VAL A 1 94 ? 2.105 15.961 23.502 1.00 37.19 94 VAL A O 1
ATOM 782 N N . ALA A 1 95 ? 3.752 15.951 25.035 1.00 35.25 95 ALA A N 1
ATOM 783 C CA . ALA A 1 95 ? 4.701 16.784 24.320 1.00 35.25 95 ALA A CA 1
ATOM 784 C C . ALA A 1 95 ? 5.487 15.986 23.274 1.00 35.25 95 ALA A C 1
ATOM 786 O O . ALA A 1 95 ? 6.694 15.904 23.399 1.00 35.25 95 ALA A O 1
ATOM 787 N N . TYR A 1 96 ? 4.822 15.416 22.268 1.00 30.61 96 TYR A N 1
ATOM 788 C CA . TYR A 1 96 ? 5.446 15.068 20.984 1.00 30.61 96 TYR A CA 1
ATOM 789 C C . TYR A 1 96 ? 4.363 14.989 19.904 1.00 30.61 96 TYR A C 1
ATOM 791 O O . TYR A 1 96 ? 3.654 13.986 19.835 1.00 30.61 96 TYR A O 1
ATOM 799 N N . PRO A 1 97 ? 4.212 15.997 19.033 1.00 35.69 97 PRO A N 1
ATOM 800 C CA . PRO A 1 97 ? 3.668 15.740 17.720 1.00 35.69 97 PRO A CA 1
ATOM 801 C C . PRO A 1 97 ? 4.831 15.255 16.850 1.00 35.69 97 PRO A C 1
ATOM 803 O O . PRO A 1 97 ? 5.734 16.021 16.521 1.00 35.69 97 PRO A O 1
ATOM 806 N N . VAL A 1 98 ? 4.810 13.985 16.445 1.00 37.91 98 VAL A N 1
ATOM 807 C CA . VAL A 1 98 ? 5.225 13.717 15.066 1.00 37.91 98 VAL A CA 1
ATOM 808 C C . VAL A 1 98 ? 4.153 14.432 14.253 1.00 37.91 98 VAL A C 1
ATOM 810 O O . VAL A 1 98 ? 2.993 14.019 14.268 1.00 37.91 98 VAL A O 1
ATOM 813 N N . GLU A 1 99 ? 4.483 15.606 13.714 1.00 32.47 99 GLU A N 1
ATOM 814 C CA . GLU A 1 99 ? 3.581 16.386 12.869 1.00 32.47 99 GLU A CA 1
ATOM 815 C C . GLU A 1 99 ? 3.351 15.627 11.559 1.00 32.47 99 GLU A C 1
ATOM 817 O O . GLU A 1 99 ? 3.820 16.030 10.502 1.00 32.47 99 GLU A O 1
ATOM 822 N N . HIS A 1 100 ? 2.600 14.529 11.600 1.00 41.78 100 HIS A N 1
ATOM 823 C CA . HIS A 1 100 ? 1.998 14.007 10.390 1.00 41.78 100 HIS A CA 1
ATOM 824 C C . HIS A 1 100 ? 0.962 15.038 9.950 1.00 41.78 100 HIS A C 1
ATOM 826 O O . HIS A 1 100 ? -0.113 15.159 10.539 1.00 41.78 100 HIS A O 1
ATOM 832 N N . ARG A 1 101 ? 1.292 15.795 8.899 1.00 43.22 101 ARG A N 1
ATOM 833 C CA . ARG A 1 101 ? 0.403 16.762 8.233 1.00 43.22 101 ARG A CA 1
ATOM 834 C C . ARG A 1 101 ? -0.802 16.106 7.546 1.00 43.22 101 ARG A C 1
ATOM 836 O O . ARG A 1 101 ? -1.550 16.782 6.843 1.00 43.22 101 ARG A O 1
ATOM 843 N N . SER A 1 102 ? -1.021 14.811 7.763 1.00 52.12 102 SER A N 1
ATOM 844 C CA . SER A 1 102 ? -2.198 14.103 7.289 1.00 52.12 102 SER A CA 1
ATOM 845 C C . SER A 1 102 ? -3.443 14.618 8.014 1.00 52.12 102 SER A C 1
ATOM 847 O O . SER A 1 102 ? -3.511 14.650 9.245 1.00 52.12 102 SER A O 1
ATOM 849 N N . VAL A 1 103 ? -4.445 15.014 7.229 1.00 57.62 103 VAL A N 1
ATOM 850 C CA . VAL A 1 103 ? -5.768 15.448 7.700 1.00 57.62 103 VAL A CA 1
ATOM 851 C C . VAL A 1 103 ? -6.342 14.415 8.687 1.00 57.62 103 VAL A C 1
ATOM 853 O O . VAL A 1 103 ? -6.150 13.213 8.470 1.00 57.62 103 VAL A O 1
ATOM 856 N N . PRO A 1 104 ? -7.041 14.837 9.764 1.00 64.25 104 PRO A N 1
ATOM 857 C CA . PRO A 1 104 ? -7.688 13.910 10.680 1.00 64.25 104 PRO A CA 1
ATOM 858 C C . PRO A 1 104 ? -8.640 12.978 9.953 1.00 64.25 104 PRO A C 1
ATOM 860 O O . PRO A 1 104 ? -9.613 13.436 9.360 1.00 64.25 104 PRO A O 1
ATOM 863 N N . MET A 1 105 ? -8.338 11.684 10.003 1.00 77.06 105 MET A N 1
ATOM 864 C CA . MET A 1 105 ? -9.120 10.656 9.335 1.00 77.06 105 MET A CA 1
ATOM 865 C C . MET A 1 105 ? -10.040 9.999 10.353 1.00 77.06 105 MET A C 1
ATOM 867 O O . MET A 1 105 ? -9.616 9.623 11.452 1.00 77.06 105 MET A O 1
ATOM 871 N N . ARG A 1 106 ? -11.311 9.864 9.986 1.00 88.38 106 ARG A N 1
ATOM 872 C CA . ARG A 1 106 ? -12.295 9.126 10.780 1.00 88.38 106 ARG A CA 1
ATOM 873 C C . ARG A 1 106 ? -11.912 7.645 10.847 1.00 88.38 106 ARG A C 1
ATOM 875 O O . ARG A 1 106 ? -11.262 7.128 9.946 1.00 88.38 106 ARG A O 1
ATOM 882 N N . VAL A 1 107 ? -12.348 6.930 11.882 1.00 90.00 107 VAL A N 1
ATOM 883 C CA . VAL A 1 107 ? -12.106 5.479 12.004 1.00 90.00 107 VAL A CA 1
ATOM 884 C C . VAL A 1 107 ? -12.697 4.723 10.816 1.00 90.00 107 VAL A C 1
ATOM 886 O O . VAL A 1 107 ? -12.066 3.809 10.293 1.00 90.00 107 VAL A O 1
ATOM 889 N N . SER A 1 108 ? -13.886 5.130 10.372 1.00 91.00 108 SER A N 1
ATOM 890 C CA . SER A 1 108 ? -14.523 4.599 9.160 1.00 91.00 108 SER A CA 1
ATOM 891 C C . SER A 1 108 ? -13.655 4.809 7.916 1.00 91.0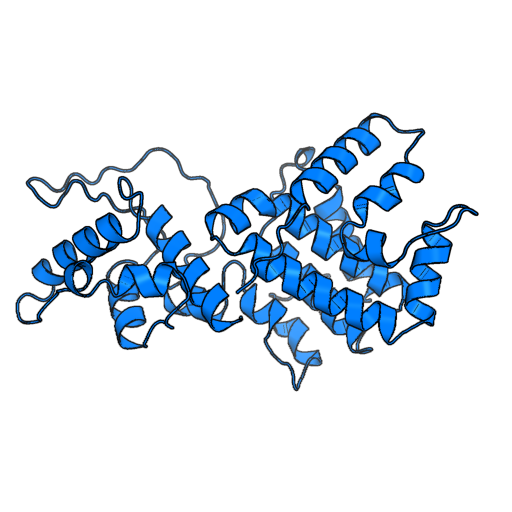0 108 SER A C 1
ATOM 893 O O . SER A 1 108 ? -13.346 3.853 7.218 1.00 91.00 108 SER A O 1
ATOM 895 N N . GLU A 1 109 ? -13.172 6.030 7.688 1.00 90.88 109 GLU A N 1
ATOM 896 C CA . GLU A 1 109 ? -12.284 6.354 6.562 1.00 90.88 109 GLU A CA 1
ATOM 897 C C . GLU A 1 109 ? -10.955 5.582 6.628 1.00 90.88 109 GLU A C 1
ATOM 899 O O . GLU A 1 109 ? -10.487 5.061 5.617 1.00 90.88 109 GLU A O 1
ATOM 904 N N . LEU A 1 110 ? -10.369 5.434 7.819 1.00 90.12 110 LEU A N 1
ATOM 905 C CA . LEU A 1 110 ? -9.154 4.646 8.030 1.00 90.12 110 LEU A CA 1
ATOM 906 C C . LEU A 1 110 ? -9.376 3.160 7.722 1.00 90.12 110 LEU A C 1
ATOM 908 O O . LEU A 1 110 ? -8.504 2.504 7.148 1.00 90.12 110 LEU A O 1
ATOM 912 N N . TYR A 1 111 ? -10.544 2.631 8.079 1.00 92.81 111 TYR A N 1
ATOM 913 C CA . TYR A 1 111 ? -10.910 1.249 7.796 1.00 92.81 111 TYR A CA 1
ATOM 914 C C . TYR A 1 111 ? -11.175 1.016 6.302 1.00 92.81 111 TYR A C 1
ATOM 916 O O . TYR A 1 111 ? -10.673 0.047 5.724 1.00 92.81 111 TYR A O 1
ATOM 924 N N . ASP A 1 112 ? -11.922 1.917 5.665 1.00 92.12 112 ASP A N 1
ATOM 925 C CA . ASP A 1 112 ? -12.376 1.766 4.284 1.00 92.12 112 ASP A CA 1
ATOM 926 C C . ASP A 1 112 ? -11.276 2.112 3.271 1.00 92.12 112 ASP A C 1
ATOM 928 O O . ASP A 1 112 ? -10.986 1.309 2.369 1.00 92.12 112 ASP A O 1
ATOM 932 N N . ALA A 1 113 ? -10.632 3.269 3.456 1.00 91.62 113 ALA A N 1
ATOM 933 C CA . ALA A 1 113 ? -9.668 3.849 2.525 1.00 91.62 113 ALA A CA 1
ATOM 934 C C . ALA A 1 113 ? -8.208 3.681 2.958 1.00 91.62 113 ALA A C 1
ATOM 936 O O . ALA A 1 113 ? -7.329 3.560 2.104 1.00 91.62 113 ALA A O 1
ATOM 937 N N . GLY A 1 114 ? -7.936 3.605 4.260 1.00 92.06 114 GLY A N 1
ATOM 938 C CA . GLY A 1 114 ? -6.582 3.407 4.779 1.00 92.06 114 GLY A CA 1
ATOM 939 C C . GLY A 1 114 ? -5.758 4.681 4.878 1.00 92.06 114 GLY A C 1
ATOM 940 O O . GLY A 1 114 ? -6.162 5.733 4.374 1.00 92.06 114 GLY A O 1
ATOM 941 N N . PRO A 1 115 ? -4.579 4.600 5.519 1.00 90.88 115 PRO A N 1
ATOM 942 C CA . PRO A 1 115 ? -3.701 5.754 5.658 1.00 90.88 115 PRO A CA 1
ATOM 943 C C . PRO A 1 115 ? -3.314 6.270 4.267 1.00 90.88 115 PRO A C 1
ATOM 945 O O . PRO A 1 115 ? -2.950 5.482 3.397 1.00 90.88 115 PRO A O 1
ATOM 948 N N . GLY A 1 116 ? -3.470 7.574 4.018 1.00 89.50 116 GLY A N 1
ATOM 949 C CA . GLY A 1 116 ? -3.221 8.162 2.693 1.00 89.50 116 GLY A CA 1
ATOM 950 C C . GLY A 1 116 ? -4.018 7.516 1.547 1.00 89.50 116 GLY A C 1
ATOM 951 O O . GLY A 1 116 ? -3.533 7.480 0.419 1.00 89.50 116 GLY A O 1
ATOM 952 N N . ARG A 1 117 ? -5.209 6.956 1.822 1.00 93.06 117 ARG A N 1
ATOM 953 C CA . ARG A 1 117 ? -6.049 6.215 0.854 1.00 93.06 117 ARG A CA 1
ATOM 954 C C . ARG A 1 117 ? -5.386 4.947 0.278 1.00 93.06 117 ARG A C 1
ATOM 956 O O . ARG A 1 117 ? -5.757 4.474 -0.797 1.00 93.06 117 ARG A O 1
ATOM 963 N N . LEU A 1 118 ? -4.416 4.365 0.990 1.00 95.19 118 LEU A N 1
ATOM 964 C CA . LEU A 1 118 ? -3.632 3.212 0.531 1.00 95.19 118 LEU A CA 1
ATOM 965 C C . LEU A 1 118 ? -4.479 1.978 0.158 1.00 95.19 118 LEU A C 1
ATOM 967 O O . LEU A 1 118 ? -4.159 1.281 -0.805 1.00 95.19 118 LEU A O 1
ATOM 971 N N . TRP A 1 119 ? -5.576 1.696 0.869 1.00 95.44 119 TRP A N 1
ATOM 972 C CA . TRP A 1 119 ? -6.462 0.567 0.540 1.00 95.44 119 TRP A CA 1
ATOM 973 C C . TRP A 1 119 ? -7.196 0.785 -0.778 1.00 95.44 119 TRP A C 1
ATOM 975 O O . TRP A 1 119 ? -7.399 -0.165 -1.537 1.00 95.44 119 TRP A O 1
ATOM 985 N N . GLU A 1 120 ? -7.569 2.027 -1.079 1.00 94.88 120 GLU A N 1
ATOM 986 C CA . GLU A 1 120 ? -8.160 2.367 -2.370 1.00 94.88 120 GLU A CA 1
ATOM 987 C C . GLU A 1 120 ? -7.126 2.242 -3.487 1.00 94.88 120 GLU A C 1
ATOM 989 O O . GLU A 1 120 ? -7.405 1.605 -4.504 1.00 94.88 120 GLU A O 1
ATOM 994 N N . ALA A 1 121 ? -5.909 2.748 -3.274 1.00 96.50 121 ALA A N 1
ATOM 995 C CA . ALA A 1 121 ? -4.821 2.588 -4.234 1.00 96.50 121 ALA A CA 1
ATOM 996 C C . ALA A 1 121 ? -4.540 1.110 -4.549 1.00 96.50 121 ALA A C 1
ATOM 998 O O . ALA A 1 121 ? -4.310 0.768 -5.707 1.00 96.50 121 ALA A O 1
ATOM 999 N N . LEU A 1 122 ? -4.634 0.215 -3.561 1.00 96.06 122 LEU A N 1
ATOM 1000 C CA . LEU A 1 122 ? -4.428 -1.225 -3.748 1.00 96.06 122 LEU A CA 1
ATOM 1001 C C . LEU A 1 122 ? -5.615 -1.942 -4.408 1.00 96.06 122 LEU A C 1
ATOM 1003 O O . LEU A 1 122 ? -5.405 -2.824 -5.244 1.00 96.06 122 LEU A O 1
ATOM 1007 N N . TRP A 1 123 ? -6.854 -1.614 -4.027 1.00 94.88 123 TRP A N 1
ATOM 1008 C CA . TRP A 1 123 ? -8.010 -2.477 -4.321 1.00 94.88 123 TRP A CA 1
ATOM 1009 C C . TRP A 1 123 ? -9.220 -1.784 -4.939 1.00 94.88 123 TRP A C 1
ATOM 1011 O O . TRP A 1 123 ? -10.113 -2.483 -5.421 1.00 94.88 123 TRP A O 1
ATOM 1021 N N . ALA A 1 124 ? -9.290 -0.452 -4.940 1.00 92.31 124 ALA A N 1
ATOM 1022 C CA . ALA A 1 124 ? -10.416 0.240 -5.554 1.00 92.31 124 ALA A CA 1
ATOM 1023 C C . ALA A 1 124 ? -10.420 0.057 -7.076 1.00 92.31 124 ALA A C 1
ATOM 1025 O O . ALA A 1 124 ? -9.394 -0.227 -7.708 1.00 92.31 124 ALA A O 1
ATOM 1026 N N . HIS A 1 125 ? -11.610 0.243 -7.648 1.00 90.50 125 HIS A N 1
ATOM 1027 C CA . HIS A 1 125 ? -11.847 0.334 -9.086 1.00 90.50 125 HIS A CA 1
ATOM 1028 C C . HIS A 1 125 ? -11.323 -0.850 -9.918 1.00 90.50 125 HIS A C 1
ATOM 1030 O O . HIS A 1 125 ? -10.893 -0.637 -11.048 1.00 90.50 125 HIS A O 1
ATOM 1036 N N . SER A 1 126 ? -11.395 -2.090 -9.408 1.00 84.94 126 SER A N 1
ATOM 1037 C CA . SER A 1 126 ? -10.985 -3.292 -10.165 1.00 84.94 126 SER A CA 1
ATOM 1038 C C . SER A 1 126 ? -11.634 -3.377 -11.551 1.00 84.94 126 SER A C 1
ATOM 1040 O O . SER A 1 126 ? -10.964 -3.720 -12.515 1.00 84.94 126 SER A O 1
ATOM 1042 N N . GLU A 1 127 ? -12.902 -2.971 -11.656 1.00 86.50 127 GLU A N 1
ATOM 1043 C CA . GLU A 1 127 ? -13.681 -3.003 -12.903 1.00 86.50 127 GLU A CA 1
ATOM 1044 C C . GLU A 1 127 ? -13.558 -1.725 -13.752 1.00 86.50 127 GLU A C 1
ATOM 1046 O O . GLU A 1 127 ? -14.097 -1.650 -14.853 1.00 86.50 127 GLU A O 1
ATOM 1051 N N . ALA A 1 128 ? -12.920 -0.673 -13.231 1.00 91.19 128 ALA A N 1
ATOM 1052 C CA . ALA A 1 128 ? -12.893 0.650 -13.856 1.00 91.19 128 ALA A CA 1
ATOM 1053 C C . ALA A 1 128 ? -11.586 1.387 -13.542 1.00 91.19 128 ALA A C 1
ATOM 1055 O O . ALA A 1 128 ? -11.596 2.491 -12.998 1.00 91.19 128 ALA A O 1
ATOM 1056 N N . LEU A 1 129 ? -10.455 0.765 -13.878 1.00 92.25 129 LEU A N 1
ATOM 1057 C CA . LEU A 1 129 ? -9.116 1.214 -13.480 1.00 92.25 129 LEU A CA 1
ATOM 1058 C C . LEU A 1 129 ? -8.754 2.632 -13.958 1.00 92.25 129 LEU A C 1
ATOM 1060 O O . LEU A 1 129 ? -7.925 3.286 -13.337 1.00 92.25 129 LEU A O 1
ATOM 1064 N N . SER A 1 130 ? -9.422 3.178 -14.980 1.00 90.06 130 SER A N 1
ATOM 1065 C CA . SER A 1 130 ? -9.258 4.589 -15.366 1.00 90.06 130 SER A CA 1
ATOM 1066 C C . SER A 1 130 ? -9.627 5.571 -14.245 1.00 90.06 130 SER A C 1
ATOM 1068 O O . SER A 1 130 ? -9.117 6.688 -14.221 1.00 90.06 130 SER A O 1
ATOM 1070 N N . LYS A 1 131 ? -10.481 5.160 -13.298 1.00 93.12 131 LYS A N 1
ATOM 1071 C CA . LYS A 1 131 ? -10.868 5.956 -12.123 1.00 93.12 131 LYS A CA 1
ATOM 1072 C C . LYS A 1 131 ? -9.789 6.011 -11.043 1.00 93.12 131 LYS A C 1
ATOM 1074 O O . LYS A 1 131 ? -9.931 6.777 -10.099 1.00 93.12 131 LYS A O 1
ATOM 1079 N N . LEU A 1 132 ? -8.696 5.249 -11.163 1.00 94.06 132 LEU A N 1
ATOM 1080 C CA . LEU A 1 132 ? -7.598 5.310 -10.190 1.00 94.06 132 LEU A CA 1
ATOM 1081 C C . LEU A 1 132 ? -6.968 6.709 -10.097 1.00 94.06 132 LEU A C 1
ATOM 1083 O O . LEU A 1 132 ? -6.500 7.096 -9.030 1.00 94.06 132 LEU A O 1
ATOM 1087 N N . TRP A 1 133 ? -7.032 7.504 -11.170 1.00 92.94 133 TRP A N 1
ATOM 1088 C CA . TRP A 1 133 ? -6.605 8.905 -11.155 1.00 92.94 133 TRP A CA 1
ATOM 1089 C C . TRP A 1 133 ? -7.393 9.780 -10.168 1.00 92.94 133 TRP A C 1
ATOM 1091 O O . TRP A 1 133 ? -6.859 10.780 -9.696 1.00 92.94 133 TRP A O 1
ATOM 1101 N N . GLU A 1 134 ? -8.630 9.403 -9.831 1.00 93.12 134 GLU A N 1
ATOM 1102 C CA . GLU A 1 134 ? -9.533 10.153 -8.944 1.00 93.12 134 GLU A CA 1
ATOM 1103 C C . GLU A 1 134 ? -9.249 9.900 -7.447 1.00 93.12 134 GLU A C 1
ATOM 1105 O O . GLU A 1 134 ? -9.804 10.581 -6.580 1.00 93.12 134 GLU A O 1
ATOM 1110 N N . ILE A 1 135 ? -8.379 8.932 -7.119 1.00 91.88 135 ILE A N 1
ATOM 1111 C CA . ILE A 1 135 ? -8.013 8.606 -5.729 1.00 91.88 135 ILE A CA 1
ATOM 1112 C C . ILE A 1 135 ? -7.170 9.722 -5.102 1.00 91.88 135 ILE A C 1
ATOM 1114 O O . ILE A 1 135 ? -7.272 9.981 -3.908 1.00 91.88 135 ILE A O 1
ATOM 1118 N N . TYR A 1 136 ? -6.357 10.429 -5.877 1.00 90.31 136 TYR A N 1
ATOM 1119 C CA . TYR A 1 136 ? -5.519 11.501 -5.343 1.00 90.31 136 TYR A CA 1
ATOM 1120 C C . TYR A 1 136 ? -5.944 12.844 -5.922 1.00 90.31 136 TYR A C 1
ATOM 1122 O O . TYR A 1 136 ? -6.323 12.904 -7.095 1.00 90.31 136 TYR A O 1
ATOM 1130 N N . PRO A 1 137 ? -5.942 13.918 -5.107 1.00 80.88 137 PRO A N 1
ATOM 1131 C CA . PRO A 1 137 ? -6.378 15.223 -5.572 1.00 80.88 137 PRO A CA 1
ATOM 1132 C C . PRO A 1 137 ? -5.534 15.648 -6.782 1.00 80.88 137 PRO A C 1
ATOM 1134 O O . PRO A 1 137 ? -4.312 15.461 -6.768 1.00 80.88 137 PRO A O 1
ATOM 1137 N N . PRO A 1 138 ? -6.161 16.215 -7.828 1.00 75.06 138 PRO A N 1
ATOM 1138 C CA . PRO A 1 138 ? -5.428 16.673 -8.992 1.00 75.06 138 PRO A CA 1
ATOM 1139 C C . PRO A 1 138 ? -4.480 17.802 -8.583 1.00 75.06 138 PRO A C 1
ATOM 1141 O O . PRO A 1 138 ? -4.868 18.752 -7.901 1.00 75.06 138 PRO A O 1
ATOM 1144 N N . ASN A 1 139 ? -3.235 17.701 -9.028 1.00 77.50 139 ASN A N 1
ATOM 1145 C CA . ASN A 1 139 ? -2.265 18.787 -9.005 1.00 77.50 139 ASN A CA 1
ATOM 1146 C C . ASN A 1 139 ? -1.853 19.095 -10.460 1.00 77.50 139 ASN A C 1
ATOM 1148 O O . ASN A 1 139 ? -2.397 18.517 -11.401 1.00 77.50 139 ASN A O 1
ATOM 1152 N N . SER A 1 140 ? -0.910 20.013 -10.677 1.00 74.31 140 SER A N 1
ATOM 1153 C CA . SER A 1 140 ? -0.473 20.380 -12.035 1.00 74.31 140 SER A CA 1
ATOM 1154 C C . SER A 1 140 ? 0.170 19.236 -12.833 1.00 74.31 140 SER A C 1
ATOM 1156 O O . SER A 1 140 ? 0.321 19.370 -14.044 1.00 74.31 140 SER A O 1
ATOM 1158 N N . LEU A 1 141 ? 0.566 18.145 -12.173 1.00 84.12 141 LEU A N 1
ATOM 1159 C CA . LEU A 1 141 ? 1.319 17.022 -12.734 1.00 84.12 141 LEU A CA 1
ATOM 1160 C C . LEU A 1 141 ? 0.617 15.665 -12.538 1.00 84.12 141 LEU A C 1
ATOM 1162 O O . LEU A 1 141 ? 1.180 14.641 -12.897 1.00 84.12 141 LEU A O 1
ATOM 1166 N N . TRP A 1 142 ? -0.622 15.631 -12.035 1.00 89.50 142 TRP A N 1
ATOM 1167 C CA . TRP A 1 142 ? -1.358 14.398 -11.744 1.00 89.50 142 TRP A CA 1
ATOM 1168 C C . TRP A 1 142 ? -2.656 14.314 -12.545 1.00 89.50 142 TRP A C 1
ATOM 1170 O O . TRP A 1 142 ? -3.506 15.204 -12.469 1.00 89.50 142 TRP A O 1
ATOM 1180 N N . GLY A 1 143 ? -2.841 13.206 -13.263 1.00 89.12 143 GLY A N 1
ATOM 1181 C CA . GLY A 1 143 ? -4.092 12.874 -13.939 1.00 89.12 143 GLY A CA 1
ATOM 1182 C C . GLY A 1 143 ? -3.908 12.331 -15.358 1.00 89.12 143 GLY A C 1
ATOM 1183 O O . GLY A 1 143 ? -2.809 12.360 -15.910 1.00 89.12 143 GLY A O 1
ATOM 1184 N N . PRO A 1 144 ? -5.007 11.888 -15.995 1.00 89.94 144 PRO A N 1
ATOM 1185 C CA . PRO A 1 144 ? -4.968 11.227 -17.302 1.00 89.94 144 PRO A CA 1
ATOM 1186 C C . PRO A 1 144 ? -4.579 12.163 -18.457 1.00 89.94 144 PRO A C 1
ATOM 1188 O O . PRO A 1 144 ? -4.266 11.695 -19.547 1.00 89.94 144 PRO A O 1
ATOM 1191 N N . SER A 1 145 ? -4.632 13.482 -18.249 1.00 89.19 145 SER A N 1
ATOM 1192 C CA . SER A 1 145 ? -4.240 14.488 -19.242 1.00 89.19 145 SER A CA 1
ATOM 1193 C C . SER A 1 145 ? -2.738 14.779 -19.261 1.00 89.19 145 SER A C 1
ATOM 1195 O O . SER A 1 145 ? -2.271 15.467 -20.168 1.00 89.19 145 SER A O 1
ATOM 1197 N N . VAL A 1 146 ? -1.991 14.312 -18.259 1.00 91.12 146 VAL A N 1
ATOM 1198 C CA . VAL A 1 146 ? -0.540 14.507 -18.150 1.00 91.12 146 VAL A CA 1
ATOM 1199 C C . VAL A 1 146 ? 0.172 13.299 -18.762 1.00 91.12 146 VAL A C 1
ATOM 1201 O O . VAL A 1 146 ? -0.348 12.182 -18.742 1.00 91.12 146 VAL A O 1
ATOM 1204 N N . ARG A 1 147 ? 1.364 13.498 -19.337 1.00 93.06 147 ARG A N 1
ATOM 1205 C CA . ARG A 1 147 ? 2.159 12.373 -19.844 1.00 93.06 147 ARG A CA 1
ATOM 1206 C C . ARG A 1 147 ? 2.586 11.486 -18.680 1.00 93.06 147 ARG A C 1
ATOM 1208 O O . ARG A 1 147 ? 3.172 11.978 -17.724 1.00 93.06 147 ARG A O 1
ATOM 1215 N N . PHE A 1 148 ? 2.365 10.180 -18.809 1.00 94.75 148 PHE A N 1
ATOM 1216 C CA . PHE A 1 148 ? 2.680 9.204 -17.762 1.00 94.75 148 PHE A CA 1
ATOM 1217 C C . PHE A 1 148 ? 4.134 9.295 -17.270 1.00 94.75 148 PHE A C 1
ATOM 1219 O O . PHE A 1 148 ? 4.374 9.341 -16.068 1.00 94.75 148 PHE A O 1
ATOM 1226 N N . THR A 1 149 ? 5.081 9.431 -18.202 1.00 94.94 149 THR A N 1
ATOM 1227 C CA . THR A 1 149 ? 6.515 9.613 -17.923 1.00 94.94 149 THR A CA 1
ATOM 1228 C C . THR A 1 149 ? 6.805 10.824 -17.039 1.00 94.94 149 THR A C 1
ATOM 1230 O O . THR A 1 149 ? 7.706 10.777 -16.210 1.00 94.94 149 THR A O 1
ATOM 1233 N N . ASP A 1 150 ? 6.042 11.909 -17.198 1.00 93.81 150 ASP A N 1
ATOM 1234 C CA . ASP A 1 150 ? 6.258 13.155 -16.460 1.00 93.81 150 ASP A CA 1
ATOM 1235 C C . ASP A 1 150 ? 5.733 13.018 -15.022 1.00 93.81 150 ASP A C 1
ATOM 1237 O O . ASP A 1 150 ? 6.396 13.461 -14.084 1.00 93.81 150 ASP A O 1
ATOM 1241 N N . VAL A 1 151 ? 4.594 12.333 -14.841 1.00 94.50 151 VAL A N 1
ATOM 1242 C CA . VAL A 1 151 ? 4.053 11.989 -13.511 1.00 94.50 151 VAL A CA 1
ATOM 1243 C C . VAL A 1 151 ? 5.018 11.071 -12.761 1.00 94.50 151 VAL A C 1
ATOM 1245 O O . VAL A 1 151 ? 5.309 11.269 -11.582 1.00 94.50 151 VAL A O 1
ATOM 1248 N N . LEU A 1 152 ? 5.548 10.066 -13.460 1.00 95.00 152 LEU A N 1
ATOM 1249 C CA . LEU A 1 152 ? 6.492 9.115 -12.891 1.00 95.00 152 LEU A CA 1
ATOM 1250 C C . LEU A 1 152 ? 7.813 9.794 -12.508 1.00 95.00 152 LEU A C 1
ATOM 1252 O O . LEU A 1 152 ? 8.337 9.546 -11.424 1.00 95.00 152 LEU A O 1
ATOM 1256 N N . ALA A 1 153 ? 8.324 10.689 -13.357 1.00 92.81 153 ALA A N 1
ATOM 1257 C CA . ALA A 1 153 ? 9.530 11.461 -13.081 1.00 92.81 153 ALA A CA 1
ATOM 1258 C C . ALA A 1 153 ? 9.358 12.396 -11.874 1.00 92.81 153 ALA A C 1
ATOM 1260 O O . ALA A 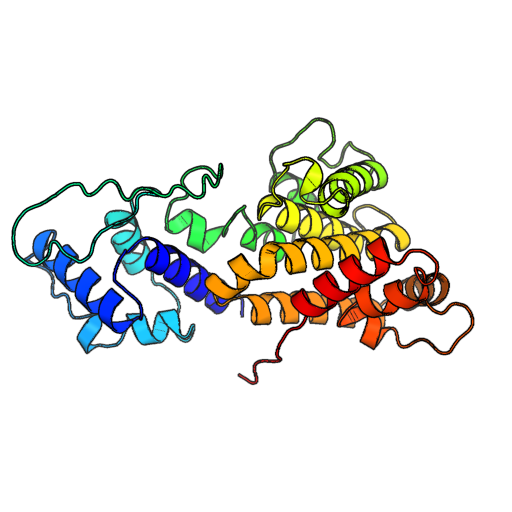1 153 ? 10.276 12.503 -11.063 1.00 92.81 153 ALA A O 1
ATOM 1261 N N . GLU A 1 154 ? 8.197 13.039 -11.715 1.00 91.12 154 GLU A N 1
ATOM 1262 C CA . GLU A 1 154 ? 7.886 13.853 -10.532 1.00 91.12 154 GLU A CA 1
ATOM 1263 C C . GLU A 1 154 ? 7.943 13.021 -9.246 1.00 91.12 154 GLU A C 1
ATOM 1265 O O . GLU A 1 154 ? 8.661 13.370 -8.304 1.00 91.12 154 GLU A O 1
ATOM 1270 N N . LEU A 1 155 ? 7.230 11.893 -9.220 1.00 91.69 155 LEU A N 1
ATOM 1271 C CA . LEU A 1 155 ? 7.207 11.015 -8.056 1.00 91.69 155 LEU A CA 1
ATOM 1272 C C . LEU A 1 155 ? 8.595 10.430 -7.765 1.00 91.69 155 LEU A C 1
ATOM 1274 O O . LEU A 1 155 ? 9.018 10.373 -6.612 1.00 91.69 155 LEU A O 1
ATOM 1278 N N . SER A 1 156 ? 9.326 10.056 -8.816 1.00 92.38 156 SER A N 1
ATOM 1279 C CA . SER A 1 156 ? 10.712 9.600 -8.733 1.00 92.38 156 SER A CA 1
ATOM 1280 C C . SER A 1 156 ? 11.615 10.662 -8.110 1.00 92.38 156 SER A C 1
ATOM 1282 O O . SER A 1 156 ? 12.372 10.351 -7.193 1.00 92.38 156 SER A O 1
ATOM 1284 N N . MET A 1 157 ? 11.506 11.927 -8.538 1.00 89.00 157 MET A N 1
ATOM 1285 C CA . MET A 1 157 ? 12.262 13.027 -7.936 1.00 89.00 157 MET A CA 1
ATOM 1286 C C . MET A 1 157 ? 11.975 13.139 -6.440 1.00 89.00 157 MET A C 1
ATOM 1288 O O . MET A 1 157 ? 12.919 13.253 -5.666 1.00 89.00 157 MET A O 1
ATOM 1292 N N . LYS A 1 158 ? 10.708 13.052 -6.016 1.00 87.06 158 LYS A N 1
ATOM 1293 C CA . LYS A 1 158 ? 10.362 13.088 -4.589 1.00 87.06 158 LYS A CA 1
ATOM 1294 C C . LYS A 1 158 ? 10.991 11.914 -3.830 1.00 87.06 158 LYS A C 1
ATOM 1296 O O . LYS A 1 158 ? 11.720 12.151 -2.871 1.00 87.06 158 LYS A O 1
ATOM 1301 N N . LEU A 1 159 ? 10.758 10.678 -4.274 1.00 88.69 159 LEU A N 1
ATOM 1302 C CA . LEU A 1 159 ? 11.183 9.468 -3.559 1.00 88.69 159 LEU A CA 1
ATOM 1303 C C . LEU A 1 159 ? 12.708 9.289 -3.515 1.00 88.69 159 LEU A C 1
ATOM 1305 O O . LEU A 1 159 ? 13.241 8.906 -2.480 1.00 88.69 159 LEU A O 1
ATOM 1309 N N . TRP A 1 160 ? 13.422 9.599 -4.601 1.00 84.75 160 TRP A N 1
ATOM 1310 C CA . TRP A 1 160 ? 14.884 9.466 -4.655 1.00 84.75 160 TRP A CA 1
ATOM 1311 C C . TRP A 1 160 ? 15.646 10.668 -4.101 1.00 84.75 160 TRP A C 1
ATOM 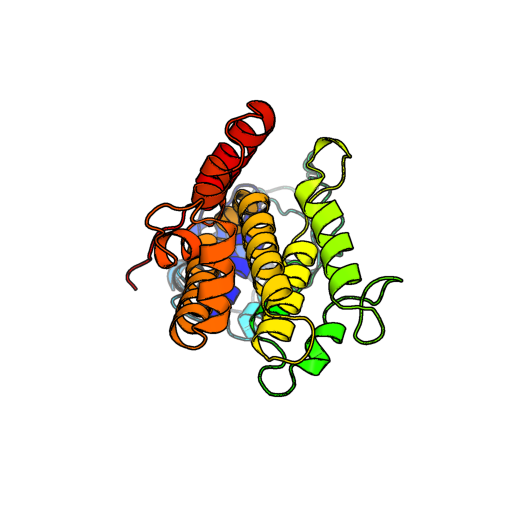1313 O O . TRP A 1 160 ? 16.838 10.546 -3.822 1.00 84.75 160 TRP A O 1
ATOM 1323 N N . SER A 1 161 ? 15.005 11.835 -3.952 1.00 74.50 161 SER A N 1
ATOM 1324 C CA . SER A 1 161 ? 15.693 13.032 -3.439 1.00 74.50 161 SER A CA 1
ATOM 1325 C C . SER A 1 161 ? 16.223 12.879 -2.009 1.00 74.50 161 SER A C 1
ATOM 1327 O O . SER A 1 161 ? 17.129 13.625 -1.632 1.00 74.50 161 SER A O 1
ATOM 1329 N N . ASP A 1 162 ? 15.744 11.870 -1.272 1.00 56.78 162 ASP A N 1
ATOM 1330 C CA . ASP A 1 162 ? 16.087 11.550 0.113 1.00 56.78 162 ASP A CA 1
ATOM 1331 C C . ASP A 1 162 ? 15.800 12.723 1.082 1.00 56.78 162 ASP A C 1
ATOM 1333 O O . ASP A 1 162 ? 15.831 13.914 0.761 1.00 56.78 162 ASP A O 1
ATOM 1337 N N . SER A 1 163 ? 15.540 12.352 2.328 1.00 48.31 163 SER A N 1
ATOM 1338 C CA . SER A 1 163 ? 15.347 13.122 3.569 1.00 48.31 163 SER A CA 1
ATOM 1339 C C . SER A 1 163 ? 16.178 14.410 3.785 1.00 48.31 163 SER A C 1
ATOM 1341 O O . SER A 1 163 ? 15.927 15.165 4.726 1.00 48.31 163 SER A O 1
ATOM 1343 N N . ARG A 1 164 ? 17.157 14.718 2.926 1.00 46.19 164 ARG A N 1
ATOM 1344 C CA . ARG A 1 164 ? 18.043 15.894 2.991 1.00 46.19 164 ARG A CA 1
ATOM 1345 C C . ARG A 1 164 ? 17.385 17.183 2.509 1.00 46.19 164 ARG A C 1
ATOM 1347 O O . ARG A 1 164 ? 17.807 18.260 2.922 1.00 46.19 164 ARG A O 1
ATOM 1354 N N . CYS A 1 165 ? 16.356 17.085 1.667 1.00 49.56 165 CYS A N 1
ATOM 1355 C CA . CYS A 1 165 ? 15.541 18.234 1.264 1.00 49.56 165 CYS A CA 1
ATOM 1356 C C . CYS A 1 165 ? 14.399 18.536 2.252 1.00 49.56 165 CYS A C 1
ATOM 1358 O O . CYS A 1 165 ? 13.656 19.492 2.038 1.00 49.56 165 CYS A O 1
ATOM 1360 N N . GLY A 1 166 ? 14.261 17.753 3.331 1.00 58.09 166 GLY A N 1
ATOM 1361 C CA . GLY A 1 166 ? 13.245 17.963 4.368 1.00 58.09 166 GLY A CA 1
ATOM 1362 C C . GLY A 1 166 ? 11.810 17.647 3.931 1.00 58.09 166 GLY A C 1
ATOM 1363 O O . GLY A 1 166 ? 10.874 18.074 4.602 1.00 58.09 166 GLY A O 1
ATOM 1364 N N . VAL A 1 167 ? 11.628 16.933 2.815 1.00 72.12 167 VAL A N 1
ATOM 1365 C CA . VAL A 1 167 ? 10.315 16.468 2.351 1.00 72.12 167 VAL A CA 1
ATOM 1366 C C . VAL A 1 167 ? 10.114 15.039 2.844 1.00 72.12 167 VAL A C 1
ATOM 1368 O O . VAL A 1 167 ? 10.844 14.137 2.446 1.00 72.12 167 VAL A O 1
ATOM 1371 N N . GLU A 1 168 ? 9.149 14.849 3.740 1.00 81.19 168 GLU A N 1
ATOM 1372 C CA . GLU A 1 168 ? 8.783 13.532 4.260 1.00 81.19 168 GLU A CA 1
ATOM 1373 C C . GLU A 1 168 ? 8.048 12.715 3.184 1.00 81.19 168 GLU A C 1
ATOM 1375 O O . GLU A 1 168 ? 7.271 13.259 2.390 1.00 81.19 168 GLU A O 1
ATOM 1380 N N . ILE A 1 169 ? 8.319 11.409 3.150 1.00 87.50 169 ILE A N 1
ATOM 1381 C CA . ILE A 1 169 ? 7.588 10.453 2.316 1.00 87.50 169 ILE A CA 1
ATOM 1382 C C . ILE A 1 169 ? 6.338 10.032 3.082 1.00 87.50 169 ILE A C 1
ATOM 1384 O O . ILE A 1 169 ? 6.418 9.574 4.221 1.00 87.50 169 ILE A O 1
ATOM 1388 N N . GLU A 1 170 ? 5.179 10.178 2.450 1.00 90.06 170 GLU A N 1
ATOM 1389 C CA . GLU A 1 170 ? 3.875 9.937 3.059 1.00 90.06 170 GLU A CA 1
ATOM 1390 C C . GLU A 1 170 ? 3.186 8.719 2.427 1.00 90.06 170 GLU A C 1
ATOM 1392 O O . GLU A 1 170 ? 3.504 8.291 1.316 1.00 90.06 170 GLU A O 1
ATOM 1397 N N . PHE A 1 171 ? 2.168 8.175 3.100 1.00 92.69 171 PHE A N 1
ATOM 1398 C CA . PHE A 1 171 ? 1.354 7.082 2.548 1.00 92.69 171 PHE A CA 1
ATOM 1399 C C . PHE A 1 171 ? 0.691 7.429 1.205 1.00 92.69 171 PHE A C 1
ATOM 1401 O O . PHE A 1 171 ? 0.459 6.538 0.390 1.00 92.69 171 PHE A O 1
ATOM 1408 N N . GLU A 1 172 ? 0.415 8.713 0.959 1.00 92.81 172 GLU A N 1
ATOM 1409 C CA . GLU A 1 172 ? -0.085 9.201 -0.326 1.00 92.81 172 GLU A CA 1
ATOM 1410 C C . GLU A 1 172 ? 0.921 8.970 -1.466 1.00 92.81 172 GLU A C 1
ATOM 1412 O O . GLU A 1 172 ? 0.509 8.633 -2.573 1.00 92.81 172 GLU A O 1
ATOM 1417 N N . ASP A 1 173 ? 2.230 9.061 -1.211 1.00 93.12 173 ASP A N 1
ATOM 1418 C CA . ASP A 1 173 ? 3.257 8.821 -2.234 1.00 93.12 173 ASP A CA 1
ATOM 1419 C C . ASP A 1 173 ? 3.330 7.346 -2.624 1.00 93.12 173 ASP A C 1
ATOM 1421 O O . ASP A 1 173 ? 3.380 7.014 -3.810 1.00 93.12 173 ASP A O 1
ATOM 1425 N N . LEU A 1 174 ? 3.255 6.452 -1.633 1.00 96.31 174 LEU A N 1
ATOM 1426 C CA . LEU A 1 174 ? 3.128 5.016 -1.879 1.00 96.31 174 LEU A CA 1
ATOM 1427 C C . LEU A 1 174 ? 1.847 4.706 -2.658 1.00 96.31 174 LEU A C 1
ATOM 1429 O O . LEU A 1 174 ? 1.862 3.945 -3.623 1.00 96.31 174 LEU A O 1
ATOM 1433 N N . GLY A 1 175 ? 0.735 5.317 -2.264 1.00 96.81 175 GLY A N 1
ATOM 1434 C CA . GLY A 1 175 ? -0.532 5.160 -2.954 1.00 96.81 175 GLY A CA 1
ATOM 1435 C C . GLY A 1 175 ? -0.494 5.634 -4.410 1.00 96.81 175 GLY A C 1
ATOM 1436 O O . GLY A 1 175 ? -0.965 4.922 -5.299 1.00 96.81 175 GLY A O 1
ATOM 1437 N N . ARG A 1 176 ? 0.139 6.780 -4.686 1.00 95.81 176 ARG A N 1
ATOM 1438 C CA . ARG A 1 176 ? 0.392 7.266 -6.052 1.00 95.81 176 ARG A CA 1
ATOM 1439 C C . ARG A 1 176 ? 1.262 6.298 -6.849 1.00 95.81 176 ARG A C 1
ATOM 1441 O O . ARG A 1 176 ? 0.906 5.985 -7.983 1.00 95.81 176 ARG A O 1
ATOM 1448 N N . ALA A 1 177 ? 2.343 5.780 -6.261 1.00 97.38 177 ALA A N 1
ATOM 1449 C CA . ALA A 1 177 ? 3.202 4.787 -6.910 1.00 97.38 177 ALA A CA 1
ATOM 1450 C C . ALA A 1 177 ? 2.406 3.530 -7.303 1.00 97.38 177 ALA A C 1
ATOM 1452 O O . ALA A 1 177 ? 2.500 3.060 -8.436 1.00 97.38 177 ALA A O 1
ATOM 1453 N N . ILE A 1 178 ? 1.555 3.031 -6.398 1.00 98.19 178 ILE A N 1
ATOM 1454 C CA . ILE A 1 178 ? 0.697 1.864 -6.647 1.00 98.19 178 ILE A CA 1
ATOM 1455 C C . ILE A 1 178 ? -0.320 2.157 -7.755 1.00 98.19 178 ILE A C 1
ATOM 1457 O O . ILE A 1 178 ? -0.551 1.302 -8.608 1.00 98.19 178 ILE A O 1
ATOM 1461 N N . VAL A 1 179 ? -0.924 3.350 -7.774 1.00 97.50 179 VAL A N 1
ATOM 1462 C CA . VAL A 1 179 ? -1.852 3.752 -8.842 1.00 97.50 179 VAL A CA 1
ATOM 1463 C C . VAL A 1 179 ? -1.157 3.742 -10.202 1.00 97.50 179 VAL A C 1
ATOM 1465 O O . VAL A 1 179 ? -1.687 3.136 -11.131 1.00 97.50 179 VAL A O 1
ATOM 1468 N N . LEU A 1 180 ? 0.026 4.355 -10.316 1.00 97.31 180 LEU A N 1
ATOM 1469 C CA . LEU A 1 180 ? 0.798 4.369 -11.562 1.00 97.31 180 LEU A CA 1
ATOM 1470 C C . LEU A 1 180 ? 1.140 2.947 -12.013 1.00 97.31 180 LEU A C 1
ATOM 1472 O O . LEU A 1 180 ? 0.858 2.582 -13.153 1.00 97.31 180 LEU A O 1
ATOM 1476 N N . TYR A 1 181 ? 1.646 2.120 -11.098 1.00 97.88 181 TYR A N 1
ATOM 1477 C CA . TYR A 1 181 ? 1.971 0.724 -11.379 1.00 97.88 181 TYR A CA 1
ATOM 1478 C C . TYR A 1 181 ? 0.749 -0.078 -11.854 1.00 97.88 181 TYR A C 1
ATOM 1480 O O . TYR A 1 181 ? 0.826 -0.795 -12.846 1.00 97.88 181 TYR A O 1
ATOM 1488 N N . ARG A 1 182 ? -0.412 0.075 -11.204 1.00 97.44 182 ARG A N 1
ATOM 1489 C CA . ARG A 1 182 ? -1.652 -0.618 -11.600 1.00 97.44 182 ARG A CA 1
ATOM 1490 C C . ARG A 1 182 ? -2.199 -0.144 -12.947 1.00 97.44 182 ARG A C 1
ATOM 1492 O O . ARG A 1 182 ? -2.761 -0.953 -13.682 1.00 97.44 182 ARG A O 1
ATOM 1499 N N . LEU A 1 183 ? -2.086 1.148 -13.253 1.00 96.38 183 LEU A N 1
ATOM 1500 C CA . LEU A 1 183 ? -2.515 1.709 -14.537 1.00 96.38 183 LEU A CA 1
ATOM 1501 C C . LEU A 1 183 ? -1.664 1.180 -15.690 1.00 96.38 183 LEU A C 1
ATOM 1503 O O . LEU A 1 183 ? -2.212 0.834 -16.739 1.00 96.38 183 LEU A O 1
ATOM 1507 N N . GLU A 1 184 ? -0.353 1.091 -15.485 1.00 95.69 184 GLU A N 1
ATOM 1508 C CA . GLU A 1 184 ? 0.561 0.555 -16.489 1.00 95.69 184 GLU A CA 1
ATOM 1509 C C . GLU A 1 184 ? 0.424 -0.967 -16.621 1.00 95.69 184 GLU A C 1
ATOM 1511 O O . GLU A 1 184 ? 0.258 -1.452 -17.739 1.00 95.69 184 GLU A O 1
ATOM 1516 N N . LEU A 1 185 ? 0.304 -1.708 -15.513 1.00 94.81 185 LEU A N 1
ATOM 1517 C CA . LEU A 1 185 ? 0.017 -3.150 -15.529 1.00 94.81 185 LEU A CA 1
ATOM 1518 C C . LEU A 1 185 ? -1.256 -3.485 -16.327 1.00 94.81 185 LEU A C 1
ATOM 1520 O O . LEU A 1 185 ? -1.334 -4.523 -16.980 1.00 94.81 185 LEU A O 1
ATOM 1524 N N . ALA A 1 186 ? -2.262 -2.610 -16.284 1.00 93.62 186 ALA A N 1
ATOM 1525 C CA . ALA A 1 186 ? -3.512 -2.771 -17.021 1.00 93.62 186 ALA A CA 1
ATOM 1526 C C . ALA A 1 186 ? -3.450 -2.306 -18.488 1.00 93.62 186 ALA A C 1
ATOM 1528 O O . ALA A 1 186 ? -4.459 -2.385 -19.191 1.00 93.62 186 ALA A O 1
ATOM 1529 N N . GLY A 1 187 ? -2.310 -1.782 -18.948 1.00 92.62 187 GLY A N 1
ATOM 1530 C CA . GLY A 1 187 ? -2.144 -1.228 -20.292 1.00 92.62 187 GLY A CA 1
ATOM 1531 C C . GLY A 1 187 ? -2.940 0.058 -20.538 1.00 92.62 187 GLY A C 1
ATOM 1532 O O . GLY A 1 187 ? -3.252 0.374 -21.685 1.00 92.62 187 GLY A O 1
ATOM 1533 N N . ILE A 1 188 ? -3.311 0.790 -19.481 1.00 93.56 188 ILE A N 1
ATOM 1534 C CA . ILE A 1 188 ? -4.102 2.028 -19.583 1.00 93.56 188 ILE A CA 1
ATOM 1535 C C . ILE A 1 188 ? -3.207 3.238 -19.855 1.00 93.56 188 ILE A C 1
ATOM 1537 O O . ILE A 1 188 ? -3.613 4.151 -20.575 1.00 93.56 188 ILE A O 1
ATOM 1541 N N . ALA A 1 189 ? -2.010 3.269 -19.272 1.00 92.00 189 ALA A N 1
ATOM 1542 C CA . ALA A 1 189 ? -1.057 4.361 -19.429 1.00 92.00 189 ALA A CA 1
ATOM 1543 C C . ALA A 1 189 ? 0.383 3.856 -19.284 1.00 92.00 189 ALA A C 1
ATOM 1545 O O . ALA A 1 189 ? 0.613 2.876 -18.592 1.00 92.00 189 ALA A O 1
ATOM 1546 N N . GLY A 1 190 ? 1.341 4.553 -19.897 1.00 92.75 190 GLY A N 1
ATOM 1547 C CA . GLY A 1 190 ? 2.757 4.187 -19.826 1.00 92.75 190 GLY A CA 1
ATOM 1548 C C . GLY A 1 190 ? 3.171 3.087 -20.807 1.00 92.75 190 GLY A C 1
ATOM 1549 O O . GLY A 1 190 ? 2.411 2.674 -21.686 1.00 92.75 190 GLY A O 1
ATOM 1550 N N . SER A 1 191 ? 4.422 2.674 -20.671 1.00 93.25 191 SER A N 1
ATOM 1551 C CA . SER A 1 191 ? 5.106 1.632 -21.434 1.00 93.25 191 SER A CA 1
ATOM 1552 C C . SER A 1 191 ? 5.715 0.589 -20.484 1.00 93.25 191 SER A C 1
ATOM 1554 O O . SER A 1 191 ? 5.858 0.875 -19.294 1.00 93.25 191 SER A O 1
ATOM 1556 N N . PRO A 1 192 ? 6.115 -0.602 -20.971 1.00 92.25 192 PRO A N 1
ATOM 1557 C CA . PRO A 1 192 ? 6.742 -1.620 -20.126 1.00 92.25 192 PRO A CA 1
ATOM 1558 C C . PRO A 1 192 ? 7.953 -1.109 -19.333 1.00 92.25 192 PRO A C 1
ATOM 1560 O O . PRO A 1 192 ? 8.156 -1.518 -18.193 1.00 92.25 192 PRO A O 1
ATOM 1563 N N . GLU A 1 193 ? 8.741 -0.200 -19.909 1.00 94.38 193 GLU A N 1
ATOM 1564 C CA . GLU A 1 193 ? 9.857 0.473 -19.247 1.00 94.38 193 GLU A CA 1
ATOM 1565 C C . GLU A 1 193 ? 9.397 1.326 -18.063 1.00 94.38 193 GLU A C 1
ATOM 1567 O O . GLU A 1 193 ? 10.012 1.258 -16.996 1.00 94.38 193 GLU A O 1
ATOM 1572 N N . ASP A 1 194 ? 8.298 2.065 -18.235 1.00 95.56 194 ASP A N 1
ATOM 1573 C CA . ASP A 1 194 ? 7.674 2.845 -17.164 1.00 95.56 194 ASP A CA 1
ATOM 1574 C C . ASP A 1 194 ? 7.107 1.930 -16.069 1.00 95.56 194 ASP A C 1
ATOM 1576 O O . ASP A 1 194 ? 7.067 2.313 -14.903 1.00 95.56 194 ASP A O 1
ATOM 1580 N N . GLY A 1 195 ? 6.690 0.710 -16.422 1.00 95.75 195 GLY A N 1
ATOM 1581 C CA . GLY A 1 195 ? 6.248 -0.311 -15.475 1.00 95.75 195 GLY A CA 1
ATOM 1582 C C . GLY A 1 195 ? 7.346 -0.756 -14.512 1.00 95.75 195 GLY A C 1
ATOM 1583 O O . GLY A 1 195 ? 7.095 -0.867 -13.312 1.00 95.75 195 GLY A O 1
ATOM 1584 N N . VAL A 1 196 ? 8.573 -0.940 -15.020 1.00 96.69 196 VAL A N 1
ATOM 1585 C CA . VAL A 1 196 ? 9.746 -1.294 -14.197 1.00 96.69 196 VAL A CA 1
ATOM 1586 C C . VAL A 1 196 ? 10.053 -0.162 -13.220 1.00 96.69 196 VAL A C 1
ATOM 1588 O O . VAL A 1 196 ? 10.283 -0.393 -12.032 1.00 96.69 196 VAL A O 1
ATOM 1591 N N . ASP A 1 197 ? 10.009 1.076 -13.709 1.00 95.94 197 ASP A N 1
ATOM 1592 C CA . ASP A 1 197 ? 10.236 2.266 -12.894 1.00 95.94 197 ASP A CA 1
ATOM 1593 C C . ASP A 1 197 ? 9.121 2.446 -11.849 1.00 95.94 197 ASP A C 1
ATOM 1595 O O . ASP A 1 197 ? 9.406 2.676 -10.675 1.00 95.94 197 ASP A O 1
ATOM 1599 N N . ALA A 1 198 ? 7.854 2.252 -12.222 1.00 97.62 198 ALA A N 1
ATOM 1600 C CA . ALA A 1 198 ? 6.723 2.307 -11.299 1.00 97.62 198 ALA A CA 1
ATOM 1601 C C . ALA A 1 198 ? 6.815 1.233 -10.206 1.00 97.62 198 ALA A C 1
ATOM 1603 O O . ALA A 1 198 ? 6.597 1.546 -9.033 1.00 97.62 198 ALA A O 1
ATOM 1604 N N . TYR A 1 199 ? 7.193 -0.003 -10.555 1.00 98.12 199 TYR A N 1
ATOM 1605 C CA . TYR A 1 199 ? 7.433 -1.062 -9.573 1.00 98.12 199 TYR A CA 1
ATOM 1606 C C . TYR A 1 199 ? 8.541 -0.668 -8.589 1.00 98.12 199 TYR A C 1
ATOM 1608 O O . TYR A 1 199 ? 8.375 -0.784 -7.371 1.00 98.12 199 TYR A O 1
ATOM 1616 N N . LEU A 1 200 ? 9.648 -0.124 -9.099 1.00 96.38 200 LEU A N 1
ATOM 1617 C CA . LEU A 1 200 ? 10.751 0.344 -8.269 1.00 96.38 200 LEU A CA 1
ATOM 1618 C C . LEU A 1 200 ? 10.313 1.449 -7.298 1.00 96.38 200 LEU A C 1
ATOM 1620 O O . LEU A 1 200 ? 10.665 1.395 -6.119 1.00 96.38 200 LEU A O 1
ATOM 1624 N N . LEU A 1 201 ? 9.510 2.414 -7.757 1.00 96.62 201 LEU A N 1
ATOM 1625 C CA . LEU A 1 201 ? 8.970 3.475 -6.901 1.00 96.62 201 LEU A CA 1
ATOM 1626 C C . LEU A 1 201 ? 8.015 2.933 -5.832 1.00 96.62 201 LEU A C 1
ATOM 1628 O O . LEU A 1 201 ? 8.074 3.392 -4.692 1.00 96.62 201 LEU A O 1
ATOM 1632 N N . VAL A 1 202 ? 7.188 1.929 -6.151 1.00 98.12 202 VAL A N 1
ATOM 1633 C CA . VAL A 1 202 ? 6.366 1.232 -5.145 1.00 98.12 202 VAL A CA 1
ATOM 1634 C C . VAL A 1 202 ? 7.268 0.620 -4.078 1.00 98.12 202 VAL A C 1
ATOM 1636 O O . VAL A 1 202 ? 7.074 0.865 -2.888 1.00 98.12 202 VAL A O 1
ATOM 1639 N N . ARG A 1 203 ? 8.291 -0.138 -4.484 1.00 97.00 203 ARG A N 1
ATOM 1640 C CA . ARG A 1 203 ? 9.219 -0.799 -3.556 1.00 97.00 203 ARG A CA 1
ATOM 1641 C C . ARG A 1 203 ? 10.021 0.188 -2.715 1.00 97.00 203 ARG A C 1
ATOM 1643 O O . ARG A 1 203 ? 10.278 -0.102 -1.547 1.00 97.00 203 ARG A O 1
ATOM 1650 N N . LEU A 1 204 ? 10.376 1.338 -3.281 1.00 94.94 204 LEU A N 1
ATOM 1651 C CA . LEU A 1 204 ? 11.107 2.397 -2.590 1.00 94.94 204 LEU A CA 1
ATOM 1652 C C . LEU A 1 204 ? 10.221 3.067 -1.543 1.00 94.94 204 LEU A C 1
ATOM 1654 O O . LEU A 1 204 ? 10.572 3.079 -0.367 1.00 94.94 204 LEU A O 1
ATOM 1658 N N . ALA A 1 205 ? 9.032 3.524 -1.941 1.00 95.31 205 ALA A N 1
ATOM 1659 C CA . ALA A 1 205 ? 8.071 4.126 -1.022 1.00 95.31 205 ALA A CA 1
ATOM 1660 C C . ALA A 1 205 ? 7.682 3.157 0.108 1.00 95.31 205 ALA A C 1
ATOM 1662 O O . ALA A 1 205 ? 7.560 3.562 1.261 1.00 95.31 205 ALA A O 1
ATOM 1663 N N . MET A 1 206 ? 7.545 1.861 -0.196 1.00 96.06 206 MET A N 1
ATOM 1664 C CA . MET A 1 206 ? 7.345 0.830 0.820 1.00 96.06 206 MET A CA 1
ATOM 1665 C C . MET A 1 206 ? 8.521 0.748 1.797 1.00 96.06 206 MET A C 1
ATOM 1667 O O . MET A 1 206 ? 8.296 0.777 3.003 1.00 96.06 206 MET A O 1
ATOM 1671 N N . ALA A 1 207 ? 9.759 0.636 1.311 1.00 93.94 207 ALA A N 1
ATOM 1672 C CA . ALA A 1 207 ? 10.938 0.514 2.169 1.00 93.94 207 ALA A CA 1
ATOM 1673 C C . ALA A 1 207 ? 11.095 1.722 3.114 1.00 93.94 207 ALA A C 1
ATOM 1675 O O . ALA A 1 207 ? 11.321 1.535 4.312 1.00 93.94 207 ALA A O 1
ATOM 1676 N N . GLU A 1 208 ? 10.881 2.933 2.602 1.00 90.69 208 GLU A N 1
ATOM 1677 C CA . GLU A 1 208 ? 10.914 4.180 3.376 1.00 90.69 208 GLU A CA 1
ATOM 1678 C C . GLU A 1 208 ? 9.794 4.236 4.430 1.00 90.69 208 GLU A C 1
ATOM 1680 O O . GLU A 1 208 ? 10.029 4.560 5.593 1.00 90.69 208 GLU A O 1
ATOM 1685 N N . LEU A 1 209 ? 8.580 3.799 4.077 1.00 92.81 209 LEU A N 1
ATOM 1686 C CA . LEU A 1 209 ? 7.449 3.694 5.008 1.00 92.81 209 LEU A CA 1
ATOM 1687 C C . LEU A 1 209 ? 7.466 2.411 5.849 1.00 92.81 209 LEU A C 1
ATOM 1689 O O . LEU A 1 209 ? 6.506 2.136 6.581 1.00 92.81 209 LEU A O 1
ATOM 1693 N N . SER A 1 210 ? 8.528 1.606 5.771 1.00 93.62 210 SER A N 1
ATOM 1694 C CA . SER A 1 210 ? 8.573 0.307 6.441 1.00 93.62 210 SER A CA 1
ATOM 1695 C C . SER A 1 210 ? 8.416 0.402 7.962 1.00 93.62 210 SER A C 1
ATOM 1697 O O . SER A 1 210 ? 7.688 -0.440 8.496 1.00 93.62 210 SER A O 1
ATOM 1699 N N . PRO A 1 211 ? 8.960 1.407 8.688 1.00 90.81 211 PRO A N 1
ATOM 1700 C CA . PRO A 1 211 ? 8.702 1.528 10.121 1.00 90.81 211 PRO A CA 1
ATOM 1701 C C . PRO A 1 211 ? 7.206 1.702 10.410 1.00 90.81 211 PRO A C 1
ATOM 1703 O O . PRO A 1 211 ? 6.648 0.972 11.229 1.00 90.81 211 PRO A O 1
ATOM 1706 N N . SER A 1 212 ? 6.531 2.584 9.671 1.00 91.81 212 SER A N 1
ATOM 1707 C CA . SER A 1 212 ? 5.099 2.855 9.825 1.00 91.81 212 SER A CA 1
ATOM 1708 C C . SER A 1 212 ? 4.246 1.636 9.462 1.00 91.81 212 SER A C 1
ATOM 1710 O O . SER A 1 212 ? 3.374 1.235 10.230 1.00 91.81 212 SER A O 1
ATOM 1712 N N . LEU A 1 213 ? 4.530 0.968 8.339 1.00 93.94 213 LEU A N 1
ATOM 1713 C CA . LEU A 1 213 ? 3.823 -0.249 7.915 1.00 93.94 213 LEU A CA 1
ATOM 1714 C C . LEU A 1 213 ? 4.019 -1.425 8.889 1.00 93.94 213 LEU A C 1
ATOM 1716 O O . LEU A 1 213 ? 3.106 -2.240 9.070 1.00 93.94 213 LEU A O 1
ATOM 1720 N N . ARG A 1 214 ? 5.191 -1.522 9.531 1.00 93.19 214 ARG A N 1
ATOM 1721 C CA . ARG A 1 214 ? 5.475 -2.520 10.576 1.00 93.19 214 ARG A CA 1
ATOM 1722 C C . ARG A 1 214 ? 4.750 -2.190 11.877 1.00 93.19 214 ARG A C 1
ATOM 1724 O O . ARG A 1 214 ? 4.171 -3.103 12.460 1.00 93.19 214 ARG A O 1
ATOM 1731 N N . CYS A 1 215 ? 4.695 -0.919 12.282 1.00 89.94 215 CYS A N 1
ATOM 1732 C CA . CYS A 1 215 ? 3.879 -0.468 13.415 1.00 89.94 215 CYS A CA 1
ATOM 1733 C C . CYS A 1 215 ? 2.387 -0.762 13.202 1.00 89.94 215 CYS A C 1
ATOM 1735 O O . CYS A 1 215 ? 1.710 -1.225 14.116 1.00 89.94 215 CYS A O 1
ATOM 1737 N N . LEU A 1 216 ? 1.889 -0.593 11.974 1.00 91.94 216 LEU A N 1
ATOM 1738 C CA . LEU A 1 216 ? 0.527 -0.983 11.601 1.00 91.94 216 LEU A CA 1
ATOM 1739 C C . LEU A 1 216 ? 0.324 -2.508 11.547 1.00 91.94 216 LEU A C 1
ATOM 1741 O O . LEU A 1 216 ? -0.815 -2.971 11.513 1.00 91.94 216 LEU A O 1
ATOM 1745 N N . GLY A 1 217 ? 1.395 -3.306 11.558 1.00 92.06 217 GLY A N 1
ATOM 1746 C CA . GLY A 1 217 ? 1.347 -4.770 11.542 1.00 92.06 217 GLY A CA 1
ATOM 1747 C C . GLY A 1 217 ? 1.020 -5.386 10.177 1.00 92.06 217 GLY A C 1
ATOM 1748 O O . GLY A 1 217 ? 0.670 -6.566 10.115 1.00 92.06 217 GLY A O 1
ATOM 1749 N N . VAL A 1 218 ? 1.131 -4.608 9.096 1.00 94.88 218 VAL A N 1
ATOM 1750 C CA . VAL A 1 218 ? 0.673 -4.986 7.744 1.00 94.88 218 VAL A CA 1
ATOM 1751 C C . VAL A 1 218 ? 1.784 -5.054 6.699 1.00 94.88 218 VAL A C 1
ATOM 1753 O O . VAL A 1 218 ? 1.509 -5.462 5.576 1.00 94.88 218 VAL A O 1
ATOM 1756 N N . TRP A 1 219 ? 3.027 -4.711 7.063 1.00 95.31 219 TRP A N 1
ATOM 1757 C CA . TRP A 1 219 ? 4.197 -4.770 6.176 1.00 95.31 219 TRP A CA 1
ATOM 1758 C C . TRP A 1 219 ? 4.255 -6.051 5.337 1.00 95.31 219 TRP A C 1
ATOM 1760 O O . TRP A 1 219 ? 4.222 -5.974 4.115 1.00 95.31 219 TRP A O 1
ATOM 1770 N N . ASP A 1 220 ? 4.284 -7.218 5.989 1.00 94.38 220 ASP A N 1
ATOM 1771 C CA . ASP A 1 220 ? 4.442 -8.495 5.286 1.00 94.38 220 ASP A CA 1
ATOM 1772 C C . ASP A 1 220 ? 3.262 -8.785 4.352 1.00 94.38 220 ASP A C 1
ATOM 1774 O O . ASP A 1 220 ? 3.461 -9.255 3.242 1.00 94.38 220 ASP A O 1
ATOM 1778 N N . ASP A 1 221 ? 2.034 -8.471 4.775 1.00 94.56 221 ASP A N 1
ATOM 1779 C CA . ASP A 1 221 ? 0.837 -8.749 3.978 1.00 94.56 221 ASP A CA 1
ATOM 1780 C C . ASP A 1 221 ? 0.768 -7.852 2.729 1.00 94.56 221 ASP A C 1
ATOM 1782 O O . ASP A 1 221 ? 0.364 -8.309 1.661 1.00 94.56 221 ASP A O 1
ATOM 1786 N N . VAL A 1 222 ? 1.181 -6.584 2.850 1.00 95.44 222 VAL A N 1
ATOM 1787 C CA . VAL A 1 222 ? 1.273 -5.653 1.713 1.00 95.44 222 VAL A CA 1
ATOM 1788 C C . VAL A 1 222 ? 2.445 -6.028 0.803 1.00 95.44 222 VAL A C 1
ATOM 1790 O O . VAL A 1 222 ? 2.285 -6.023 -0.415 1.00 95.44 222 VAL A O 1
ATOM 1793 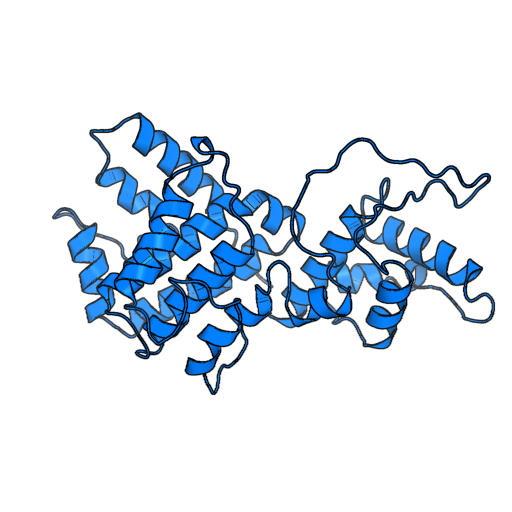N N . ALA A 1 223 ? 3.598 -6.397 1.371 1.00 95.88 223 ALA A N 1
ATOM 1794 C CA . ALA A 1 223 ? 4.770 -6.820 0.611 1.00 95.88 223 ALA A CA 1
ATOM 1795 C C . ALA A 1 223 ? 4.486 -8.082 -0.204 1.00 95.88 223 ALA A C 1
ATOM 1797 O O . ALA A 1 223 ? 4.739 -8.071 -1.404 1.00 95.88 223 ALA A O 1
ATOM 1798 N N . SER A 1 224 ? 3.899 -9.118 0.406 1.00 95.31 224 SER A N 1
ATOM 1799 C CA . SER A 1 224 ? 3.501 -10.329 -0.316 1.00 95.31 224 SER A CA 1
ATOM 1800 C C . SER A 1 224 ? 2.509 -10.012 -1.430 1.00 95.31 224 SER A C 1
ATOM 1802 O O . SER A 1 224 ? 2.733 -10.426 -2.554 1.00 95.31 224 SER A O 1
ATOM 1804 N N . TYR A 1 225 ? 1.482 -9.194 -1.175 1.00 95.44 225 TYR A N 1
ATOM 1805 C CA . TYR A 1 225 ? 0.513 -8.827 -2.213 1.00 95.44 225 TYR A CA 1
ATOM 1806 C C . TYR A 1 225 ? 1.159 -8.148 -3.435 1.00 95.44 225 TYR A C 1
ATOM 1808 O O . TYR A 1 225 ? 0.842 -8.493 -4.569 1.00 95.44 225 TYR A O 1
ATOM 1816 N N . ILE A 1 226 ? 2.060 -7.186 -3.214 1.00 97.00 226 ILE A N 1
ATOM 1817 C CA . ILE A 1 226 ? 2.753 -6.475 -4.301 1.00 97.00 226 ILE A CA 1
ATOM 1818 C C . ILE A 1 226 ? 3.736 -7.394 -5.040 1.00 97.00 226 ILE A C 1
ATOM 1820 O O . ILE A 1 226 ? 3.820 -7.333 -6.263 1.00 97.00 226 ILE A O 1
ATOM 1824 N N . ILE A 1 227 ? 4.459 -8.248 -4.313 1.00 96.56 227 ILE A N 1
ATOM 1825 C CA . ILE A 1 227 ? 5.401 -9.217 -4.891 1.00 96.56 227 ILE A CA 1
ATOM 1826 C C . ILE A 1 227 ? 4.663 -10.259 -5.727 1.00 96.56 227 ILE A C 1
ATOM 1828 O O . ILE A 1 227 ? 5.088 -10.539 -6.840 1.00 96.56 227 ILE A O 1
ATOM 1832 N N . ASP A 1 228 ? 3.543 -10.785 -5.232 1.00 96.00 228 ASP A N 1
ATOM 1833 C CA . ASP A 1 228 ? 2.717 -11.751 -5.957 1.00 96.00 228 ASP A CA 1
ATOM 1834 C C . ASP A 1 228 ? 2.201 -11.140 -7.270 1.00 96.00 228 ASP A C 1
ATOM 1836 O O . ASP A 1 228 ? 2.286 -11.771 -8.322 1.00 96.00 228 ASP A O 1
ATOM 1840 N N . MET A 1 229 ? 1.749 -9.877 -7.238 1.00 96.00 229 MET A N 1
ATOM 1841 C CA . MET A 1 229 ? 1.348 -9.151 -8.450 1.00 96.00 229 MET A CA 1
ATOM 1842 C C . MET A 1 229 ? 2.490 -9.023 -9.468 1.00 96.00 229 MET A C 1
ATOM 1844 O O . MET A 1 229 ? 2.268 -9.208 -10.666 1.00 96.00 229 MET A O 1
ATOM 1848 N N . GLU A 1 230 ? 3.703 -8.711 -9.013 1.00 97.62 230 GLU A N 1
ATOM 1849 C CA . GLU A 1 230 ? 4.862 -8.571 -9.896 1.00 97.62 230 GLU A CA 1
ATOM 1850 C C . GLU A 1 230 ? 5.368 -9.932 -10.405 1.00 97.62 230 GLU A C 1
ATOM 1852 O O . GLU A 1 230 ? 5.752 -10.052 -11.569 1.00 97.62 230 GLU A O 1
ATOM 1857 N N . HIS A 1 231 ? 5.302 -10.985 -9.587 1.00 97.06 231 HIS A N 1
ATOM 1858 C CA . HIS A 1 231 ? 5.585 -12.353 -10.018 1.00 97.06 231 HIS A CA 1
ATOM 1859 C C . HIS A 1 231 ? 4.638 -12.792 -11.133 1.00 97.06 231 HIS A C 1
ATOM 1861 O O . HIS A 1 231 ? 5.105 -13.254 -12.177 1.00 97.06 231 HIS A O 1
ATOM 1867 N N . ASP A 1 232 ? 3.330 -12.595 -10.948 1.00 96.69 232 ASP A N 1
ATOM 1868 C CA . ASP A 1 232 ? 2.327 -12.880 -11.974 1.00 96.69 232 ASP A CA 1
ATOM 1869 C C . ASP A 1 232 ? 2.613 -12.075 -13.247 1.00 96.69 232 ASP A C 1
ATOM 1871 O O . ASP A 1 232 ? 2.563 -12.608 -14.358 1.00 96.69 232 ASP A O 1
ATOM 1875 N N . ARG A 1 233 ? 2.976 -10.796 -13.108 1.00 96.00 233 ARG A N 1
ATOM 1876 C CA . ARG A 1 233 ? 3.312 -9.932 -14.242 1.00 96.00 233 ARG A CA 1
ATOM 1877 C C . ARG A 1 233 ? 4.507 -10.459 -15.036 1.00 96.00 233 ARG A C 1
ATOM 1879 O O . ARG A 1 233 ? 4.395 -10.577 -16.257 1.00 96.00 233 ARG A O 1
ATOM 1886 N N . VAL A 1 234 ? 5.623 -10.758 -14.370 1.00 96.94 234 VAL A N 1
ATOM 1887 C CA . VAL A 1 234 ? 6.852 -11.283 -14.991 1.00 96.94 234 VAL A CA 1
ATOM 1888 C C . VAL A 1 234 ? 6.592 -12.628 -15.668 1.00 96.94 234 VAL A C 1
ATOM 1890 O O . VAL A 1 234 ? 7.089 -12.861 -16.770 1.00 96.94 234 VAL A O 1
ATOM 1893 N N . LEU A 1 235 ? 5.774 -13.486 -15.053 1.00 95.44 235 LEU A N 1
ATOM 1894 C CA . LEU A 1 235 ? 5.390 -14.779 -15.615 1.00 95.44 235 LEU A CA 1
ATOM 1895 C C . LEU A 1 235 ? 4.528 -14.632 -16.879 1.00 95.44 235 LEU A C 1
ATOM 1897 O O . LEU A 1 235 ? 4.721 -15.361 -17.852 1.00 95.44 235 LEU A O 1
ATOM 1901 N N . LEU A 1 236 ? 3.569 -13.703 -16.866 1.00 95.69 236 LEU A N 1
ATOM 1902 C CA . LEU A 1 236 ? 2.593 -13.522 -17.944 1.00 95.69 236 LEU A CA 1
ATOM 1903 C C . LEU A 1 236 ? 3.102 -12.647 -19.100 1.00 95.69 236 LEU A C 1
ATOM 1905 O O . LEU A 1 236 ? 2.588 -12.765 -20.213 1.00 95.69 236 LEU A O 1
ATOM 1909 N N . HIS A 1 237 ? 4.105 -11.792 -18.872 1.00 95.06 237 HIS A N 1
ATOM 1910 C CA . HIS A 1 237 ? 4.601 -10.825 -19.859 1.00 95.06 237 HIS A CA 1
ATOM 1911 C C . HIS A 1 237 ? 6.118 -10.959 -20.086 1.00 95.06 237 HIS A C 1
ATOM 1913 O O . HIS A 1 237 ? 6.899 -10.159 -19.563 1.00 95.06 237 HIS A O 1
ATOM 1919 N N . PRO A 1 238 ? 6.567 -11.906 -20.932 1.00 93.38 238 PRO A N 1
ATOM 1920 C CA . PRO A 1 238 ? 7.991 -12.123 -21.199 1.00 93.38 238 PRO A CA 1
ATOM 1921 C C . PRO A 1 238 ? 8.721 -10.886 -21.737 1.00 93.38 238 PRO A C 1
ATOM 1923 O O . PRO A 1 238 ? 9.892 -10.681 -21.429 1.00 93.38 238 PRO A O 1
ATOM 1926 N N . GLN A 1 239 ? 8.039 -10.029 -22.508 1.00 92.88 239 GLN A N 1
ATOM 1927 C CA . GLN A 1 239 ? 8.626 -8.777 -22.994 1.00 92.88 239 GLN A CA 1
ATOM 1928 C C . GLN A 1 239 ? 8.981 -7.809 -21.859 1.00 92.88 239 GLN A C 1
ATOM 1930 O O . GLN A 1 239 ? 9.985 -7.115 -21.948 1.00 92.88 239 GLN A O 1
ATOM 1935 N N . TYR A 1 240 ? 8.193 -7.789 -20.784 1.00 95.12 240 TYR A N 1
ATOM 1936 C CA . TYR A 1 240 ? 8.470 -6.970 -19.609 1.00 95.12 240 TYR A CA 1
ATOM 1937 C C . TYR A 1 240 ? 9.648 -7.546 -18.811 1.00 95.12 240 TYR A C 1
ATOM 1939 O O . TYR A 1 240 ? 10.567 -6.813 -18.451 1.00 95.12 240 TYR A O 1
ATOM 1947 N N . ALA A 1 241 ? 9.692 -8.871 -18.634 1.00 95.38 241 ALA A N 1
ATOM 1948 C CA . ALA A 1 241 ? 10.828 -9.551 -18.009 1.00 95.38 241 ALA A CA 1
ATOM 1949 C C . ALA A 1 241 ? 12.149 -9.284 -18.759 1.00 95.38 241 ALA A C 1
ATOM 1951 O O . ALA A 1 241 ? 13.176 -9.019 -18.135 1.00 95.38 241 ALA A O 1
ATOM 1952 N N . ALA A 1 242 ? 12.108 -9.270 -20.096 1.00 93.69 242 ALA A N 1
ATOM 1953 C CA . ALA A 1 242 ? 13.264 -8.951 -20.931 1.00 93.69 242 ALA A CA 1
ATOM 1954 C C . ALA A 1 242 ? 13.766 -7.508 -20.736 1.00 93.69 242 ALA A C 1
ATOM 1956 O O . ALA A 1 242 ? 14.971 -7.276 -20.808 1.00 93.69 242 ALA A O 1
ATOM 1957 N N . VAL A 1 243 ? 12.879 -6.542 -20.455 1.00 95.06 243 VAL A N 1
ATOM 1958 C CA . VAL A 1 243 ? 13.280 -5.162 -20.117 1.00 95.06 243 VAL A CA 1
ATOM 1959 C C . VAL A 1 243 ? 14.060 -5.132 -18.801 1.00 95.06 243 VAL A C 1
ATOM 1961 O O . VAL A 1 243 ? 15.101 -4.476 -18.730 1.00 95.06 243 VAL A O 1
ATOM 1964 N N . ILE A 1 244 ? 13.606 -5.867 -17.779 1.00 94.88 244 ILE A N 1
ATOM 1965 C CA . ILE A 1 244 ? 14.312 -5.975 -16.491 1.00 94.88 244 ILE A CA 1
ATOM 1966 C C . ILE A 1 244 ? 15.694 -6.606 -16.701 1.00 94.88 244 ILE A C 1
ATOM 1968 O O . ILE A 1 244 ? 16.705 -6.048 -16.270 1.00 94.88 244 ILE A O 1
ATOM 1972 N N . GLU A 1 245 ? 15.754 -7.743 -17.396 1.00 93.62 245 GLU A N 1
ATOM 1973 C CA . GLU A 1 245 ? 17.008 -8.450 -17.659 1.00 93.62 245 GLU A CA 1
ATOM 1974 C C . GLU A 1 245 ? 17.984 -7.584 -18.467 1.00 93.62 245 GLU A C 1
ATOM 1976 O O . GLU A 1 245 ? 19.153 -7.462 -18.099 1.00 93.62 245 GLU A O 1
ATOM 1981 N N . ALA A 1 246 ? 17.520 -6.904 -19.518 1.00 92.19 246 ALA A N 1
ATOM 1982 C CA . ALA A 1 246 ? 18.357 -6.003 -20.307 1.00 92.19 246 ALA A CA 1
ATOM 1983 C C . ALA A 1 246 ? 18.925 -4.843 -19.472 1.00 92.19 246 ALA A C 1
ATOM 1985 O O . ALA A 1 246 ? 20.043 -4.393 -19.724 1.00 92.19 246 ALA A O 1
ATOM 1986 N N . ARG A 1 247 ? 18.172 -4.370 -18.470 1.00 91.56 247 ARG A N 1
ATOM 1987 C CA . ARG A 1 247 ? 18.563 -3.245 -17.615 1.00 91.56 247 ARG A CA 1
ATOM 1988 C C . ARG A 1 247 ? 19.567 -3.636 -16.530 1.00 91.56 247 ARG A C 1
ATOM 1990 O O . ARG A 1 247 ? 20.452 -2.840 -16.230 1.00 91.56 247 ARG A O 1
ATOM 1997 N N . TYR A 1 248 ? 19.441 -4.831 -15.950 1.00 90.25 248 TYR A N 1
ATOM 1998 C CA . TYR A 1 248 ? 20.184 -5.198 -14.736 1.00 90.25 248 TYR A CA 1
ATOM 1999 C C . TYR A 1 248 ? 21.119 -6.406 -14.870 1.00 90.25 248 TYR A C 1
ATOM 2001 O O . TYR A 1 248 ? 21.969 -6.595 -14.003 1.00 90.25 248 TYR A O 1
ATOM 2009 N N . SER A 1 249 ? 21.030 -7.206 -15.938 1.00 87.00 249 SER A N 1
ATOM 2010 C CA . SER A 1 249 ? 21.911 -8.374 -16.119 1.00 87.00 249 SER A CA 1
ATOM 2011 C C . SER A 1 249 ? 23.387 -8.007 -16.249 1.00 87.00 249 SER A C 1
ATOM 2013 O O . SER A 1 249 ? 24.248 -8.799 -15.875 1.00 87.00 249 SER A O 1
ATOM 2015 N N . MET A 1 250 ? 23.699 -6.825 -16.800 1.00 81.88 250 MET A N 1
ATOM 2016 C CA . MET A 1 250 ? 25.069 -6.366 -17.074 1.00 81.88 250 MET A CA 1
ATOM 2017 C C . MET A 1 250 ? 25.920 -7.406 -17.842 1.00 81.88 250 MET A C 1
ATOM 2019 O O . MET A 1 250 ? 27.141 -7.442 -17.707 1.00 81.88 250 MET A O 1
ATOM 2023 N N . GLY A 1 251 ? 25.285 -8.265 -18.653 1.00 78.19 251 GLY A N 1
ATOM 2024 C CA . GLY A 1 251 ? 25.954 -9.344 -19.394 1.00 78.19 251 GLY A CA 1
ATOM 2025 C C . GLY A 1 251 ? 26.232 -10.622 -18.586 1.00 78.19 251 GLY A C 1
ATOM 2026 O O . GLY A 1 251 ? 26.991 -11.481 -19.042 1.00 78.19 251 GLY A O 1
ATOM 2027 N N . HIS A 1 252 ? 25.632 -10.770 -17.405 1.00 81.75 252 HIS A N 1
ATOM 2028 C CA . HIS A 1 252 ? 25.723 -11.948 -16.542 1.00 81.75 252 HIS A CA 1
ATOM 2029 C C . HIS A 1 252 ? 24.363 -12.648 -16.389 1.00 81.75 252 HIS A C 1
ATOM 2031 O O . HIS A 1 252 ? 23.331 -12.023 -16.629 1.00 81.75 252 HIS A O 1
ATOM 2037 N N . PRO A 1 253 ? 24.333 -13.939 -15.990 1.00 84.81 253 PRO A N 1
ATOM 2038 C CA . PRO A 1 253 ? 23.084 -14.609 -15.641 1.00 84.81 253 PRO A CA 1
ATOM 2039 C C . PRO A 1 253 ? 22.314 -13.799 -14.597 1.00 84.81 253 PRO A C 1
ATOM 2041 O O . PRO A 1 253 ? 22.874 -13.440 -13.559 1.00 84.81 253 PRO A O 1
ATOM 2044 N N . PHE A 1 254 ? 21.047 -13.515 -14.882 1.00 90.31 254 PHE A N 1
ATOM 2045 C CA . PHE A 1 254 ? 20.210 -12.648 -14.066 1.00 90.31 254 PHE A CA 1
ATOM 2046 C C . PHE A 1 254 ? 18.943 -13.379 -13.640 1.00 90.31 254 PHE A C 1
ATOM 2048 O O . PHE A 1 254 ? 18.247 -13.969 -14.465 1.00 90.31 254 PHE A O 1
ATOM 2055 N N . ASP A 1 255 ? 18.647 -13.337 -12.344 1.00 92.44 255 ASP A N 1
ATOM 2056 C CA . ASP A 1 255 ? 17.423 -13.907 -11.797 1.00 92.44 255 ASP A CA 1
ATOM 2057 C C . ASP A 1 255 ? 16.365 -12.809 -11.645 1.00 92.44 255 ASP A C 1
ATOM 2059 O O . ASP A 1 255 ? 16.391 -12.013 -10.703 1.00 92.44 255 ASP A O 1
ATOM 2063 N N . VAL A 1 256 ? 15.423 -12.773 -12.590 1.00 94.62 256 VAL A N 1
ATOM 2064 C CA . VAL A 1 256 ? 14.309 -11.817 -12.561 1.00 94.62 256 VAL A CA 1
ATOM 2065 C C . VAL A 1 256 ? 13.436 -12.030 -11.321 1.00 94.62 256 VAL A C 1
ATOM 2067 O O . VAL A 1 256 ? 12.932 -11.057 -10.773 1.00 94.62 256 VAL A O 1
ATOM 2070 N N . TYR A 1 257 ? 13.294 -13.256 -10.809 1.00 94.00 257 TYR A N 1
ATOM 2071 C CA . TYR A 1 257 ? 12.489 -13.509 -9.610 1.00 94.00 257 TYR A CA 1
ATOM 2072 C C . TYR A 1 257 ? 13.155 -12.934 -8.355 1.00 94.00 257 TYR A C 1
ATOM 2074 O O . TYR A 1 257 ? 12.469 -12.345 -7.522 1.00 94.00 257 TYR A O 1
ATOM 2082 N N . ALA A 1 258 ? 14.486 -12.993 -8.263 1.00 93.00 258 ALA A N 1
ATOM 2083 C CA . ALA A 1 258 ? 15.229 -12.314 -7.199 1.00 93.00 258 ALA A CA 1
ATOM 2084 C C . ALA A 1 258 ? 15.083 -10.781 -7.275 1.00 93.00 258 ALA A C 1
ATOM 2086 O O . ALA A 1 258 ? 14.984 -10.115 -6.242 1.00 93.00 258 ALA A O 1
ATOM 2087 N N . TYR A 1 259 ? 15.017 -10.215 -8.489 1.00 94.75 259 TYR A N 1
ATOM 2088 C CA . TYR A 1 259 ? 14.689 -8.798 -8.683 1.00 94.75 259 TYR A CA 1
ATOM 2089 C C . TYR A 1 259 ? 13.279 -8.463 -8.191 1.00 94.75 259 TYR A C 1
ATOM 2091 O O . TYR A 1 259 ? 13.099 -7.452 -7.514 1.00 94.75 259 TYR A O 1
ATOM 2099 N N . VAL A 1 260 ? 12.292 -9.313 -8.492 1.00 96.25 260 VAL A N 1
ATOM 2100 C CA . VAL A 1 260 ? 10.920 -9.126 -8.007 1.00 96.25 260 VAL A CA 1
ATOM 2101 C C . VAL A 1 260 ? 10.898 -9.084 -6.478 1.00 96.25 260 VAL A C 1
ATOM 2103 O O . VAL A 1 260 ? 10.315 -8.168 -5.906 1.00 96.25 260 VAL A O 1
ATOM 2106 N N . GLU A 1 261 ? 11.583 -9.996 -5.790 1.00 95.12 261 GLU A N 1
ATOM 2107 C CA . GLU A 1 261 ? 11.600 -9.998 -4.323 1.00 95.12 261 GLU A CA 1
ATOM 2108 C C . GLU A 1 261 ? 12.283 -8.762 -3.719 1.00 95.12 261 GLU A C 1
ATOM 2110 O O . GLU A 1 261 ? 11.798 -8.205 -2.724 1.00 95.12 261 GLU A O 1
ATOM 2115 N N . ASN A 1 262 ? 13.409 -8.329 -4.296 1.00 94.81 262 ASN A N 1
ATOM 2116 C CA . ASN A 1 262 ? 14.157 -7.168 -3.824 1.00 94.81 262 ASN A CA 1
ATOM 2117 C C . ASN A 1 262 ? 14.952 -6.491 -4.963 1.00 94.81 262 ASN A C 1
ATOM 2119 O O . ASN A 1 262 ? 16.120 -6.832 -5.194 1.00 94.81 262 ASN A O 1
ATOM 2123 N N . PRO A 1 263 ? 14.378 -5.479 -5.642 1.00 94.88 263 PRO A N 1
ATOM 2124 C CA . PRO A 1 263 ? 15.003 -4.878 -6.823 1.00 94.88 263 PRO A CA 1
ATOM 2125 C C . PRO A 1 263 ? 16.282 -4.098 -6.491 1.00 94.88 263 PRO A C 1
ATOM 2127 O O . PRO A 1 263 ? 17.162 -3.937 -7.338 1.00 94.88 263 PRO A O 1
ATOM 2130 N N . PHE A 1 264 ? 16.437 -3.653 -5.242 1.00 93.75 264 PHE A N 1
ATOM 2131 C CA . PHE A 1 264 ? 17.599 -2.882 -4.805 1.00 93.75 264 PHE A CA 1
ATOM 2132 C C . PHE A 1 264 ? 18.884 -3.712 -4.807 1.00 93.75 264 PHE A C 1
ATOM 2134 O O . PHE A 1 264 ? 19.955 -3.164 -5.057 1.00 93.75 264 PHE A O 1
ATOM 2141 N N . LEU A 1 265 ? 18.792 -5.035 -4.619 1.00 91.25 265 LEU A N 1
ATOM 2142 C CA . LEU A 1 265 ? 19.953 -5.928 -4.708 1.00 91.25 265 LEU A CA 1
ATOM 2143 C C . LEU A 1 265 ? 20.526 -5.981 -6.128 1.00 91.25 265 LEU A C 1
ATOM 2145 O O . LEU A 1 265 ? 21.744 -5.976 -6.297 1.00 91.25 265 LEU A O 1
ATOM 2149 N N . ALA A 1 266 ? 19.664 -5.962 -7.147 1.00 89.88 266 ALA A N 1
ATOM 2150 C CA . ALA A 1 266 ? 20.096 -5.884 -8.540 1.00 89.88 266 ALA A CA 1
ATOM 2151 C C . ALA A 1 266 ? 20.764 -4.534 -8.856 1.00 89.88 266 ALA A C 1
ATOM 2153 O O . ALA A 1 266 ? 21.737 -4.473 -9.606 1.00 89.88 266 ALA A O 1
ATOM 2154 N N . MET A 1 267 ? 20.289 -3.447 -8.237 1.00 89.44 267 MET A N 1
ATOM 2155 C CA . MET A 1 267 ? 20.857 -2.108 -8.421 1.00 89.44 267 MET A CA 1
ATOM 2156 C C . MET A 1 267 ? 22.246 -1.945 -7.793 1.00 89.44 267 MET A C 1
ATOM 2158 O O . MET A 1 267 ? 23.040 -1.154 -8.300 1.00 89.44 267 MET A O 1
ATOM 2162 N N . LEU A 1 268 ? 22.584 -2.704 -6.741 1.00 86.75 268 LEU A N 1
ATOM 2163 C CA . LEU A 1 268 ? 23.912 -2.648 -6.109 1.00 86.75 268 LEU A CA 1
ATOM 2164 C C . LEU A 1 268 ? 25.047 -2.955 -7.098 1.00 86.75 268 LEU A C 1
ATOM 2166 O O . LEU A 1 268 ? 26.111 -2.339 -7.029 1.00 86.75 268 LEU A O 1
ATOM 2170 N N . GLY A 1 269 ? 24.809 -3.852 -8.060 1.00 75.38 269 GLY A N 1
ATOM 2171 C CA . GLY A 1 269 ? 25.767 -4.155 -9.127 1.00 75.38 269 GLY A CA 1
ATOM 2172 C C . GLY A 1 269 ? 26.035 -2.970 -10.062 1.00 75.38 269 GLY A C 1
ATOM 2173 O O . GLY A 1 269 ? 27.149 -2.827 -10.562 1.00 75.38 269 GLY A O 1
ATOM 2174 N N . ALA A 1 270 ? 25.051 -2.087 -10.251 1.00 76.38 270 ALA A N 1
ATOM 2175 C CA . ALA A 1 270 ? 25.144 -0.935 -11.145 1.00 76.38 270 ALA A CA 1
ATOM 2176 C C . ALA A 1 270 ? 25.837 0.286 -10.509 1.00 76.38 270 ALA A C 1
ATOM 2178 O O . ALA A 1 270 ? 26.295 1.170 -11.230 1.00 76.38 270 ALA A O 1
ATOM 2179 N N . VAL A 1 271 ? 25.953 0.338 -9.175 1.00 81.00 271 VAL A N 1
ATOM 2180 C CA . VAL A 1 271 ? 26.462 1.513 -8.436 1.00 81.00 271 VAL A CA 1
ATOM 2181 C C . VAL A 1 271 ? 27.847 1.308 -7.812 1.00 81.00 271 VAL A C 1
ATOM 2183 O O . VAL A 1 271 ? 28.248 2.060 -6.925 1.00 81.00 271 VAL A O 1
ATOM 2186 N N . GLN A 1 272 ? 28.616 0.314 -8.273 1.00 67.88 272 GLN A N 1
ATOM 2187 C CA . GLN A 1 272 ? 29.932 -0.041 -7.709 1.00 67.88 272 GLN A CA 1
ATOM 2188 C C . GLN A 1 272 ? 30.956 1.120 -7.683 1.00 67.88 272 GLN A C 1
ATOM 2190 O O . GLN A 1 272 ? 31.932 1.056 -6.937 1.00 67.88 272 GLN A O 1
ATOM 2195 N N . GLY A 1 273 ? 30.736 2.195 -8.450 1.00 74.44 273 GLY A N 1
ATOM 2196 C CA . GLY A 1 273 ? 31.557 3.414 -8.443 1.00 74.44 273 GLY A CA 1
ATOM 2197 C C . GLY A 1 273 ? 31.132 4.504 -7.446 1.00 74.44 273 GLY A C 1
ATOM 2198 O O . GLY A 1 273 ? 31.847 5.495 -7.310 1.00 74.44 273 GLY A O 1
ATOM 2199 N N . GLU A 1 274 ? 30.006 4.348 -6.739 1.00 85.62 274 GLU A N 1
ATOM 2200 C CA . GLU A 1 274 ? 29.412 5.386 -5.883 1.00 85.62 274 GLU A CA 1
ATOM 2201 C C . GLU A 1 274 ? 29.145 4.885 -4.448 1.00 85.62 274 GLU A C 1
ATOM 2203 O O . GLU A 1 274 ? 28.027 4.492 -4.103 1.00 85.62 274 GLU A O 1
ATOM 2208 N N . PRO A 1 275 ? 30.141 4.946 -3.542 1.00 84.00 275 PRO A N 1
ATOM 2209 C CA . PRO A 1 275 ? 30.036 4.363 -2.198 1.00 84.00 275 PRO A CA 1
ATOM 2210 C C . PRO A 1 275 ? 28.937 4.957 -1.304 1.00 84.00 275 PRO A C 1
ATOM 2212 O O . PRO A 1 275 ? 28.521 4.340 -0.324 1.00 84.00 275 PRO A O 1
ATOM 2215 N N . SER A 1 276 ? 28.499 6.192 -1.558 1.00 82.81 276 SER A N 1
ATOM 2216 C CA . SER A 1 276 ? 27.363 6.792 -0.845 1.00 82.81 276 SER A CA 1
ATOM 2217 C C . SER A 1 276 ? 26.030 6.219 -1.311 1.00 82.81 276 SER A C 1
ATOM 2219 O O . SER A 1 276 ? 25.176 5.944 -0.473 1.00 82.81 276 SER A O 1
ATOM 2221 N N . LEU A 1 277 ? 25.871 6.024 -2.621 1.00 83.38 277 LEU A N 1
ATOM 2222 C CA . LEU A 1 277 ? 24.657 5.474 -3.211 1.00 83.38 277 LEU A CA 1
ATOM 2223 C C . LEU A 1 277 ? 24.528 3.981 -2.892 1.00 83.38 277 LEU A C 1
ATOM 2225 O O . LEU A 1 277 ? 23.458 3.540 -2.491 1.00 83.38 277 LEU A O 1
ATOM 2229 N N . ALA A 1 278 ? 25.635 3.233 -2.952 1.00 86.81 278 ALA A N 1
ATOM 2230 C CA . ALA A 1 278 ? 25.671 1.825 -2.560 1.00 86.81 278 ALA A CA 1
ATOM 2231 C C . ALA A 1 278 ? 25.193 1.614 -1.113 1.00 86.81 278 ALA A C 1
ATOM 2233 O O . ALA A 1 278 ? 24.296 0.814 -0.878 1.00 86.81 278 ALA A O 1
ATOM 2234 N N . ARG A 1 279 ? 25.701 2.400 -0.151 1.00 86.38 279 ARG A N 1
ATOM 2235 C CA . ARG A 1 279 ? 25.266 2.317 1.258 1.00 86.38 279 ARG A CA 1
ATOM 2236 C C . ARG A 1 279 ? 23.790 2.658 1.455 1.00 86.38 279 ARG A C 1
ATOM 2238 O O . ARG A 1 279 ? 23.131 2.063 2.302 1.00 86.38 279 ARG A O 1
ATOM 2245 N N . HIS A 1 280 ? 23.277 3.632 0.707 1.00 86.00 280 HIS A N 1
ATOM 2246 C CA . HIS A 1 280 ? 21.860 3.980 0.759 1.00 86.00 280 HIS A CA 1
ATOM 2247 C C . HIS A 1 280 ? 20.993 2.831 0.225 1.00 86.00 280 HIS A C 1
ATOM 2249 O O . HIS A 1 280 ? 20.061 2.406 0.904 1.00 86.00 280 HIS A O 1
ATOM 2255 N N . LEU A 1 281 ? 21.364 2.252 -0.923 1.00 89.38 281 LEU A N 1
ATOM 2256 C CA . LEU A 1 281 ? 20.681 1.093 -1.499 1.00 89.38 281 LEU A CA 1
ATOM 2257 C C . LEU A 1 281 ? 20.767 -0.153 -0.609 1.00 89.38 281 LEU A C 1
ATOM 2259 O O . LEU A 1 281 ? 19.785 -0.875 -0.509 1.00 89.38 281 LEU A O 1
ATOM 2263 N N . GLU A 1 282 ? 21.885 -0.392 0.082 1.00 90.88 282 GLU A N 1
ATOM 2264 C CA . GLU A 1 282 ? 22.000 -1.457 1.092 1.00 90.88 282 GLU A CA 1
ATOM 2265 C C . GLU A 1 282 ? 21.006 -1.249 2.246 1.00 90.88 282 GLU A C 1
ATOM 2267 O O . GLU A 1 282 ? 20.344 -2.196 2.676 1.00 90.88 282 GLU A O 1
ATOM 2272 N N . GLY A 1 283 ? 20.864 -0.006 2.719 1.00 90.06 283 GLY A N 1
ATOM 2273 C CA . GLY A 1 283 ? 19.884 0.362 3.741 1.00 90.06 283 GLY A CA 1
ATOM 2274 C C . GLY A 1 283 ? 18.447 0.101 3.286 1.00 90.06 283 GLY A C 1
ATOM 2275 O O . GLY A 1 283 ? 17.697 -0.591 3.977 1.00 90.06 283 GLY A O 1
ATOM 2276 N N . ILE A 1 284 ? 18.087 0.580 2.092 1.00 90.88 284 ILE A N 1
ATOM 2277 C CA . ILE A 1 284 ? 16.764 0.358 1.490 1.00 90.88 284 ILE A CA 1
ATOM 2278 C C . ILE A 1 284 ? 16.515 -1.140 1.267 1.00 90.88 284 ILE A C 1
ATOM 2280 O O . ILE A 1 284 ? 15.447 -1.645 1.614 1.00 90.88 284 ILE A O 1
ATOM 2284 N N . ALA A 1 285 ? 17.500 -1.880 0.750 1.00 93.19 285 ALA A N 1
ATOM 2285 C CA . ALA A 1 285 ? 17.396 -3.321 0.533 1.00 93.19 285 ALA A CA 1
ATOM 2286 C C . ALA A 1 285 ? 17.119 -4.072 1.844 1.00 93.19 285 ALA A C 1
ATOM 2288 O O . ALA A 1 285 ? 16.312 -5.003 1.848 1.00 93.19 285 ALA A O 1
ATOM 2289 N N . GLY A 1 286 ? 17.743 -3.650 2.950 1.00 92.31 286 GLY A N 1
ATOM 2290 C CA . GLY A 1 286 ? 17.474 -4.172 4.290 1.00 92.31 286 GLY A CA 1
ATOM 2291 C C . GLY A 1 286 ? 16.053 -3.869 4.772 1.00 92.31 286 GLY A C 1
ATOM 2292 O O . GLY A 1 286 ? 15.370 -4.7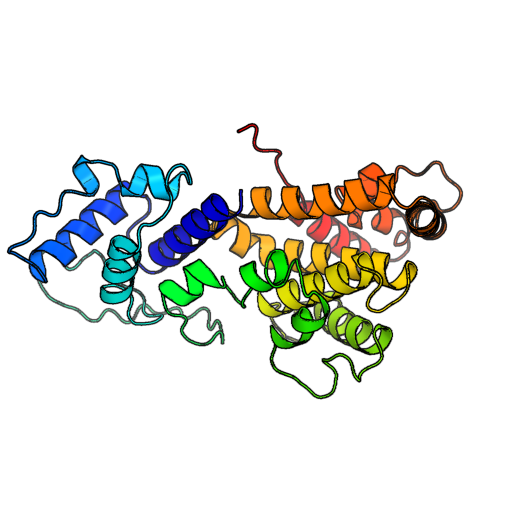61 5.275 1.00 92.31 286 GLY A O 1
ATOM 2293 N N . LEU A 1 287 ? 15.567 -2.642 4.563 1.00 91.19 287 LEU A N 1
ATOM 2294 C CA . LEU A 1 287 ? 14.197 -2.248 4.919 1.00 91.19 287 LEU A CA 1
ATOM 2295 C C . LEU A 1 287 ? 13.136 -2.985 4.087 1.00 91.19 287 LEU A C 1
ATOM 2297 O O . LEU A 1 287 ? 12.067 -3.311 4.609 1.00 91.19 287 LEU A O 1
ATOM 2301 N N . SER A 1 288 ? 13.461 -3.303 2.830 1.00 92.31 288 SER A N 1
ATOM 2302 C CA . SER A 1 288 ? 12.600 -4.012 1.874 1.00 92.31 288 SER A CA 1
ATOM 2303 C C . SER A 1 288 ? 12.443 -5.515 2.164 1.00 92.31 288 SER A C 1
ATOM 2305 O O . SER A 1 288 ? 11.653 -6.190 1.504 1.00 92.31 288 SER A O 1
ATOM 2307 N N . GLN A 1 289 ? 13.148 -6.063 3.161 1.00 90.94 289 GLN A N 1
ATOM 2308 C CA . GLN A 1 289 ? 12.996 -7.465 3.555 1.00 90.94 289 GLN A CA 1
ATOM 2309 C C . GLN A 1 289 ? 11.610 -7.740 4.152 1.00 90.94 289 GLN A C 1
ATOM 2311 O O . GLN A 1 289 ? 11.119 -7.012 5.022 1.00 90.94 289 GLN A O 1
ATOM 2316 N N . TYR A 1 290 ? 10.993 -8.843 3.741 1.00 89.62 290 TYR A N 1
ATOM 2317 C CA . TYR A 1 290 ? 9.679 -9.281 4.207 1.00 89.62 290 TYR A CA 1
ATOM 2318 C C . TYR A 1 290 ? 9.719 -10.752 4.622 1.00 89.62 290 TYR A C 1
ATOM 2320 O O . TYR A 1 290 ? 10.634 -11.489 4.253 1.00 89.62 290 TYR A O 1
ATOM 2328 N N . GLN A 1 291 ? 8.744 -11.174 5.424 1.00 86.19 291 GLN A N 1
ATOM 2329 C CA . GLN A 1 291 ? 8.596 -12.571 5.817 1.00 86.19 291 GLN A CA 1
ATOM 2330 C C . GLN A 1 291 ? 7.309 -13.145 5.237 1.00 86.19 291 GLN A C 1
ATOM 2332 O O . GLN A 1 291 ? 6.231 -12.582 5.419 1.00 86.19 291 GLN A O 1
ATOM 2337 N N . ILE A 1 292 ? 7.405 -14.311 4.597 1.00 74.88 292 ILE A N 1
ATOM 2338 C CA . ILE A 1 292 ? 6.223 -15.045 4.147 1.00 74.88 292 ILE A CA 1
ATOM 2339 C C . ILE A 1 292 ? 5.504 -15.581 5.387 1.00 74.88 292 ILE A C 1
ATOM 2341 O O . ILE A 1 292 ? 5.959 -16.524 6.042 1.00 74.88 292 ILE A O 1
ATOM 2345 N N . LYS A 1 293 ? 4.361 -14.981 5.726 1.00 63.81 293 LYS A N 1
ATOM 2346 C CA . LYS A 1 293 ? 3.480 -15.522 6.763 1.00 63.81 293 LYS A CA 1
ATOM 2347 C C . LYS A 1 293 ? 2.760 -16.740 6.195 1.00 63.81 293 LYS A C 1
ATOM 2349 O O . LYS A 1 293 ? 1.820 -16.598 5.421 1.00 63.81 293 LYS A O 1
ATOM 2354 N N . CYS A 1 294 ? 3.182 -17.934 6.607 1.00 48.19 294 CYS A N 1
ATOM 2355 C CA . CYS A 1 294 ? 2.360 -19.132 6.450 1.00 48.19 294 CYS A CA 1
ATOM 2356 C C . CYS A 1 294 ? 1.092 -18.936 7.298 1.00 48.19 294 CYS A C 1
ATOM 2358 O O . CYS A 1 294 ? 1.188 -18.839 8.523 1.00 48.19 294 CYS A O 1
ATOM 2360 N N . ILE A 1 295 ? -0.060 -18.775 6.640 1.00 48.00 295 ILE A N 1
ATOM 2361 C CA . ILE A 1 295 ? -1.378 -18.630 7.282 1.00 48.00 295 ILE A CA 1
ATOM 2362 C C . ILE A 1 295 ? -1.899 -20.004 7.696 1.00 48.00 295 ILE A C 1
ATOM 2364 O O . ILE A 1 295 ? -1.822 -20.928 6.857 1.00 48.00 295 ILE A O 1
#

Organism: NCBI:txid488446

Secondary structure (DSSP, 8-state):
-HHHHHHHHHHHHHHHHEET--SHHHHHHHHHHHHHHH-TTS---HHHHTHHHHHHTTSSPPPHHHHHHHHHH-SSS--EEGGGGSS-------S------PPPPPHHHHHHT-GGGHHHHHHTTTT-GGGGGGGS---TT-STTS-HHHHHHHHHHHHHT-GGG-----HHHHHHHHHHHHHHHTTSSS-HHHHHHHHHHHHHHHHHTHHHHHHTT-HHHHHHHHHHHHHHHHHH-HHHHHHHHHHH-TTS---HHHHHH-HHHHHHGGGTT-HHHHHHHHHHHHHT-------

Sequence (295 aa):
MRDRIRVVATLNELLMRVTTVENANQFARWFDGIMRKQHPLLPWETEQSGKWRKNFAGRVALNPESIEHLQELFPDNRYYSAVGVCGREQETRVAYPVEHRSVPMRVSELYDAGPGRLWEALWAHSEALSKLWEIYPPNSLWGPSVRFTDVLAELSMKLWSDSRCGVEIEFEDLGRAIVLYRLELAGIAGSPEDGVDAYLLVRLAMAELSPSLRCLGVWDDVASYIIDMEHDRVLLHPQYAAVIEARYSMGHPFDVYAYVENPFLAMLGAVQGEPSLARHLEGIAGLSQYQIKCI

pLDDT: mean 85.5, std 15.34, range [30.61, 98.19]

Foldseek 3Di:
DLQLLLLQLLVLLLQVLEPPRDDQLSVLVLLLLVCCVVPVPDDRCCNVVVVSVCSNNSNDGDDPVNLVSSLVVPVWSHRHYSVPSDDDDDPPPDPDDPPPVDHTDGSVCCSCQNFLSQSCLQDNPPPNLLCLQVSDDDDPQGHPVHALVSNLVVLVCLLPVDCPVVDQQGSNSLSSLSSSLVCVLVVNHDDLLSNLSSLVSNLSSLLSCLVVCVSSVCSQVVLCSSLVSVVVSVVVPVVSLVSLCVVQCPVHDDDSSVCSQAVLVSCLVVCVVPVVVNVVSVSSSVSSDHDPDPD

Radius of gyration: 21.54 Å; chains: 1; bounding box: 59×40×63 Å